Protein AF-A0A520ZU63-F1 (afdb_monomer)

Solvent-accessible surface area (backbone atoms only — not comparable to full-atom values): 11117 Å² total; per-residue (Å²): 53,43,66,70,73,51,29,58,51,40,40,76,72,71,49,87,64,52,72,70,61,77,90,48,47,53,62,32,43,69,68,62,77,38,97,54,72,70,90,74,53,42,49,64,40,52,86,59,46,51,55,82,68,40,59,68,46,73,35,78,60,80,83,59,88,70,88,82,87,84,86,86,74,60,66,68,67,54,68,68,45,55,70,70,56,49,51,51,52,55,50,53,51,53,52,48,52,54,48,50,53,53,53,48,58,61,43,27,64,60,30,45,56,58,42,61,77,63,26,47,78,43,73,67,51,70,66,59,54,51,51,53,51,51,51,47,48,55,52,50,51,60,46,31,76,74,31,68,69,55,28,56,52,50,54,55,50,51,53,51,50,60,65,44,45,58,56,55,55,73,54,59,44,72,77,45,78,55,70,67,47,32,76,71,67,44,43,59,134

Foldseek 3Di:
DDDDPVCVLVVVVVDDDDDDDPLCVQVCLQVVVDVDDDDDALLVVQVVPVLVRDAEDEDDPPVDPDDDDDDDDDVVVLVPDDPVVNVVVVVCRVVCRVVVVVVSVVSRVVRVVVSVVRHDYHYDDPVRVVVSVVSVVVSLVVVVVVDVVSVVVVVVVVVVCVVCVVVVVVCAQPDDDDPCCVVVPRRHD

Secondary structure (DSSP, 8-state):
---THHHHHHHHTT-------GGGHHHHHHTTS-S----S-HHHHGGGTHHHH-SEEEES-TT-SS--PPP---HHHHHHS-HHHHHHHHHHHHHHHHHHHHHHHHHHHHHHHHHHHHSEEEEPPHHHHHHHHHHHHHHHHHHHHH-HHHHHHHHHHHHHHHHHHHHHHHTTTS--SSHHHHHTT----

Sequence (189 aa):
RTPGWYMDIMNNLGASVSPLPGGEVYLALERGVIDAAEFSSPAINYPMGFDEITKYVIQPGVHQPGIQCGLFFNMEAWNSLPEDLQWIVKIAAAETQAWAYNWVNSLNAEAINKFTESVEIVMMDKETLIEFRKMAKTYLDSVKEKYPDVKKVLDSQEALIEEYAVWRRARSGATPWPYETYISGQTTE

Nearest PDB structures (foldseek):
  4yzz-assembly1_A  TM=8.824E-01  e=4.082E-06  Bordetella bronchiseptica RB50
  7ug8-assembly1_A  TM=9.066E-01  e=3.700E-05  Synechococcus sp. CC9311
  2hzl-assembly1_A  TM=8.689E-01  e=6.038E-05  Cereibacter sphaeroides 2.4.1
  4xf5-assembly1_A  TM=7.829E-01  e=2.054E-04  Chromohalobacter israelensis DSM 3043
  6wgm-assembly1_A  TM=7.240E-01  e=6.899E-02  uncultured bacterium

pLDDT: mean 93.26, std 6.59, range [56.84, 98.69]

Mean predicted aligned error: 4.41 Å

Radius of gyration: 20.0 Å; Cα contacts (8 Å, |Δi|>4): 131; chains: 1; bounding box: 56×40×47 Å

Structure (mmCIF, N/CA/C/O backbone):
data_AF-A0A520ZU63-F1
#
_entry.id   AF-A0A520ZU63-F1
#
loop_
_atom_site.group_PDB
_atom_site.id
_atom_site.type_symbol
_atom_site.label_atom_id
_atom_site.label_alt_id
_atom_site.label_comp_id
_atom_site.label_asym_id
_atom_site.label_entity_id
_atom_site.label_seq_id
_atom_site.pdbx_PDB_ins_code
_atom_site.Cartn_x
_atom_site.Cartn_y
_atom_site.Cartn_z
_atom_site.occupancy
_atom_site.B_iso_or_equiv
_atom_site.auth_seq_id
_atom_site.auth_comp_id
_atom_site.auth_asym_id
_atom_site.auth_atom_id
_atom_site.pdbx_PDB_model_num
ATOM 1 N N . ARG A 1 1 ? -4.208 9.064 -11.746 1.00 94.19 1 ARG A N 1
ATOM 2 C CA . ARG A 1 1 ? -5.237 8.663 -10.759 1.00 94.19 1 ARG A CA 1
ATOM 3 C C . ARG A 1 1 ? -4.568 8.110 -9.515 1.00 94.19 1 ARG A C 1
ATOM 5 O O . ARG A 1 1 ? -3.770 7.195 -9.645 1.00 94.19 1 ARG A O 1
ATOM 12 N N . THR A 1 2 ? -4.918 8.647 -8.345 1.00 94.06 2 THR A N 1
ATOM 13 C CA . THR A 1 2 ? -4.619 8.052 -7.032 1.00 94.06 2 THR A CA 1
ATOM 14 C C . THR A 1 2 ? -5.682 8.464 -6.008 1.00 94.06 2 THR A C 1
ATOM 16 O O . THR A 1 2 ? -6.207 9.573 -6.131 1.00 94.06 2 THR A O 1
ATOM 19 N N . PRO A 1 3 ? -6.028 7.621 -5.018 1.00 91.88 3 PRO A N 1
ATOM 20 C CA . PRO A 1 3 ? -6.859 8.003 -3.886 1.00 91.88 3 PRO A CA 1
ATOM 21 C C . PRO A 1 3 ? -6.016 8.479 -2.689 1.00 91.88 3 PRO A C 1
ATOM 23 O O . PRO A 1 3 ? -4.785 8.403 -2.685 1.00 91.88 3 PRO A O 1
ATOM 26 N N . GLY A 1 4 ? -6.712 8.928 -1.640 1.00 91.81 4 GLY A N 1
ATOM 27 C CA . GLY A 1 4 ? -6.133 9.203 -0.325 1.00 91.81 4 GLY A CA 1
ATOM 28 C C . GLY A 1 4 ? -5.163 10.384 -0.299 1.00 91.81 4 GLY A C 1
ATOM 29 O O . GLY A 1 4 ? -5.157 11.230 -1.186 1.00 91.81 4 GLY A O 1
ATOM 30 N N . TRP A 1 5 ? -4.320 10.433 0.732 1.00 93.19 5 TRP A N 1
ATOM 31 C CA . TRP A 1 5 ? -3.349 11.517 0.940 1.00 93.19 5 TRP A CA 1
ATOM 32 C C . TRP A 1 5 ? -2.322 11.655 -0.185 1.00 93.19 5 TRP A C 1
ATOM 34 O O . TRP A 1 5 ? -1.779 12.739 -0.393 1.00 93.19 5 TRP A O 1
ATOM 44 N N . TYR A 1 6 ? -2.078 10.585 -0.946 1.00 93.25 6 TYR A N 1
ATOM 45 C CA . TYR A 1 6 ? -1.177 10.653 -2.090 1.00 93.25 6 TYR A CA 1
ATOM 46 C C . TYR A 1 6 ? -1.712 11.570 -3.200 1.00 93.25 6 TYR A C 1
ATOM 48 O O . TYR A 1 6 ? -0.919 12.158 -3.925 1.00 93.25 6 TYR A O 1
ATOM 56 N N . MET A 1 7 ? -3.032 11.777 -3.285 1.00 94.44 7 MET A N 1
ATOM 57 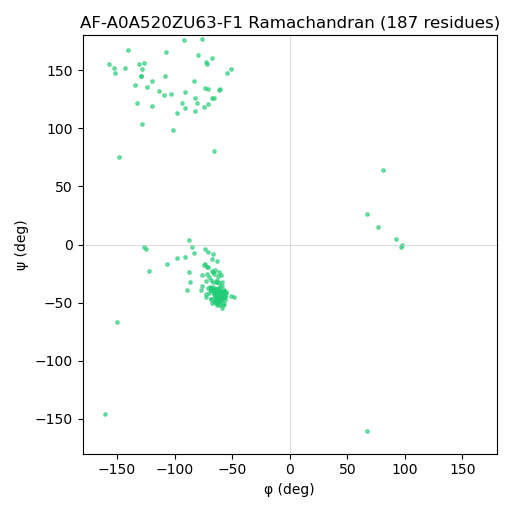C CA . MET A 1 7 ? -3.632 12.767 -4.184 1.00 94.44 7 MET A CA 1
ATOM 58 C C . MET A 1 7 ? -3.095 14.174 -3.914 1.00 94.44 7 MET A C 1
ATOM 60 O O . MET A 1 7 ? -2.604 14.829 -4.830 1.00 94.44 7 MET A O 1
ATOM 64 N N . ASP A 1 8 ? -3.134 14.618 -2.659 1.00 93.56 8 ASP A N 1
ATOM 65 C CA . ASP A 1 8 ? -2.679 15.958 -2.281 1.00 93.56 8 ASP A CA 1
ATOM 66 C C . ASP A 1 8 ? -1.160 16.098 -2.429 1.00 93.56 8 ASP A C 1
ATOM 68 O O . ASP A 1 8 ? -0.671 17.118 -2.913 1.00 93.56 8 ASP A O 1
ATOM 72 N N . ILE A 1 9 ? -0.409 15.052 -2.069 1.00 94.25 9 ILE A N 1
ATOM 73 C CA . ILE A 1 9 ? 1.048 15.008 -2.247 1.00 94.25 9 ILE A CA 1
ATOM 74 C C . ILE A 1 9 ? 1.412 15.157 -3.730 1.00 94.25 9 ILE A C 1
ATOM 76 O O . ILE A 1 9 ? 2.272 15.966 -4.069 1.00 94.25 9 ILE A O 1
ATOM 80 N N . MET A 1 10 ? 0.741 14.426 -4.621 1.00 94.69 10 MET A N 1
ATOM 81 C CA . MET A 1 10 ? 0.990 14.499 -6.061 1.00 94.69 10 MET A CA 1
ATOM 82 C C . MET A 1 10 ? 0.542 15.832 -6.670 1.00 94.69 10 MET A C 1
ATOM 84 O O . MET A 1 10 ? 1.244 16.365 -7.527 1.00 94.69 10 MET A O 1
ATOM 88 N N . ASN A 1 11 ? -0.568 16.411 -6.200 1.00 94.25 11 ASN A N 1
ATOM 89 C CA . ASN A 1 11 ? -0.987 17.757 -6.602 1.00 94.25 11 ASN A CA 1
ATOM 90 C C . ASN A 1 11 ? 0.064 18.813 -6.209 1.00 94.25 11 ASN A C 1
ATOM 92 O O . ASN A 1 11 ? 0.391 19.685 -7.012 1.00 94.25 11 ASN A O 1
ATOM 96 N N . ASN A 1 12 ? 0.669 18.698 -5.019 1.00 91.94 12 ASN A N 1
ATOM 97 C CA . ASN A 1 12 ? 1.764 19.578 -4.585 1.00 91.94 12 ASN A CA 1
ATOM 98 C C . ASN A 1 12 ? 3.052 19.393 -5.403 1.00 91.94 12 ASN A C 1
ATOM 100 O O . ASN A 1 12 ? 3.869 20.309 -5.476 1.00 91.94 12 ASN A O 1
ATOM 104 N N . LEU A 1 13 ? 3.227 18.227 -6.028 1.00 92.19 13 LEU A N 1
ATOM 105 C CA . LEU A 1 13 ? 4.318 17.936 -6.962 1.00 92.19 13 LEU A CA 1
ATOM 106 C C . LEU A 1 13 ? 3.986 18.336 -8.412 1.00 92.19 13 LEU A C 1
ATOM 108 O O . LEU A 1 13 ? 4.797 18.113 -9.308 1.00 92.19 13 LEU A O 1
ATOM 112 N N . GLY A 1 14 ? 2.821 18.949 -8.651 1.00 93.56 14 GLY A N 1
ATOM 113 C CA . GLY A 1 14 ? 2.425 19.498 -9.949 1.00 93.56 14 GLY A CA 1
ATOM 114 C C . GLY A 1 14 ? 1.627 18.549 -10.844 1.00 93.56 14 GLY A C 1
ATOM 115 O O . GLY A 1 14 ? 1.313 18.916 -11.975 1.00 93.56 14 GLY A O 1
ATOM 116 N N . ALA A 1 15 ? 1.268 17.354 -10.368 1.00 95.19 15 ALA A N 1
ATOM 117 C CA . ALA A 1 15 ? 0.330 16.497 -11.086 1.00 95.19 15 ALA A CA 1
ATOM 118 C C . ALA A 1 15 ? -1.101 17.057 -11.005 1.00 95.19 15 ALA A C 1
ATOM 120 O O . ALA A 1 15 ? -1.458 17.751 -10.056 1.00 95.19 15 ALA A O 1
ATOM 121 N N . SER A 1 16 ? -1.948 16.706 -11.975 1.00 95.88 16 SER A N 1
ATOM 122 C CA . SER A 1 16 ? -3.395 16.926 -11.887 1.00 95.88 16 SER A CA 1
ATOM 123 C C . SER A 1 16 ? -4.076 15.610 -11.527 1.00 95.88 16 SER A C 1
ATOM 125 O O . SER A 1 16 ? -4.267 14.734 -12.373 1.00 95.88 16 SER A O 1
ATOM 127 N N . VAL A 1 17 ? -4.389 15.419 -10.245 1.00 95.81 17 VAL A N 1
ATOM 128 C CA . VAL A 1 17 ? -4.956 14.152 -9.780 1.00 95.81 17 VAL A CA 1
ATOM 129 C C . VAL A 1 17 ? -6.479 14.203 -9.760 1.00 95.81 17 VAL A C 1
ATOM 131 O O . VAL A 1 17 ? -7.079 14.989 -9.034 1.00 95.81 17 VAL A O 1
ATOM 134 N N . SER A 1 18 ? -7.099 13.279 -10.495 1.00 90.44 18 SER A N 1
ATOM 135 C CA . SER A 1 18 ? -8.524 12.958 -10.369 1.00 90.44 18 SER A CA 1
ATOM 136 C C . SER A 1 18 ? -8.710 11.571 -9.735 1.00 90.44 18 SER A C 1
ATOM 138 O O . SER A 1 18 ? -8.092 10.602 -10.209 1.00 90.44 18 SER A O 1
ATOM 140 N N . PRO A 1 19 ? -9.524 11.438 -8.671 1.00 88.44 19 PRO A N 1
ATOM 141 C CA . PRO A 1 19 ? -9.887 10.135 -8.134 1.00 88.44 19 PRO A CA 1
ATOM 142 C C . PRO A 1 19 ? -10.893 9.457 -9.071 1.00 88.44 19 PRO A C 1
ATOM 144 O O . PRO A 1 19 ? -11.856 10.078 -9.507 1.00 88.44 19 PRO A O 1
ATOM 147 N N . LEU A 1 20 ? -10.681 8.170 -9.353 1.00 93.25 20 LEU A N 1
ATOM 148 C CA . LEU A 1 20 ? -11.627 7.332 -10.099 1.00 93.25 20 LEU A CA 1
ATOM 149 C C . LEU A 1 20 ? -11.885 6.028 -9.334 1.00 93.25 20 LEU A C 1
ATOM 151 O O . LEU A 1 20 ? -10.941 5.497 -8.723 1.00 93.25 20 LEU A O 1
ATOM 155 N N . PRO A 1 21 ? -13.111 5.479 -9.383 1.00 93.50 21 PRO A N 1
ATOM 156 C CA . PRO A 1 21 ? -13.390 4.117 -8.942 1.00 93.50 21 PRO A CA 1
ATOM 157 C C . PRO A 1 21 ? -12.479 3.103 -9.639 1.00 93.50 21 PRO A C 1
ATOM 159 O O . PRO A 1 21 ? -12.112 3.276 -10.798 1.00 93.50 21 PRO A O 1
ATOM 162 N N . GLY A 1 22 ? -12.122 2.020 -8.943 1.00 92.19 22 GLY A N 1
ATOM 163 C CA . GLY A 1 22 ? -11.181 1.019 -9.463 1.00 92.19 22 GLY A CA 1
ATOM 164 C C . GLY A 1 22 ? -11.583 0.430 -10.818 1.00 92.19 22 GLY A C 1
ATOM 165 O O . GLY A 1 22 ? -10.748 0.322 -11.709 1.00 92.19 22 GLY A O 1
ATOM 166 N N . GLY A 1 23 ? -12.873 0.131 -10.995 1.00 94.44 23 GLY A N 1
ATOM 167 C CA . GLY A 1 23 ? -13.406 -0.426 -12.243 1.00 94.44 23 GLY A CA 1
ATOM 168 C C . GLY A 1 23 ? -13.378 0.529 -13.441 1.00 94.44 23 GLY A C 1
ATOM 169 O O . GLY A 1 23 ? -13.569 0.088 -14.567 1.00 94.44 23 GLY A O 1
ATOM 170 N N . GLU A 1 24 ? -13.123 1.821 -13.226 1.00 95.75 24 GLU A N 1
ATOM 171 C CA . GLU A 1 24 ? -13.062 2.826 -14.295 1.00 95.75 24 GLU A CA 1
ATOM 172 C C . GLU A 1 24 ? -11.625 3.122 -14.748 1.00 95.75 24 GLU A C 1
ATOM 174 O O . GLU A 1 24 ? -11.426 3.755 -15.783 1.00 95.75 24 GLU A O 1
ATOM 179 N N . VAL A 1 25 ? -10.612 2.658 -14.001 1.00 96.44 25 VAL A N 1
ATOM 180 C CA . VAL A 1 25 ? -9.205 3.021 -14.238 1.00 96.44 25 VAL A CA 1
ATOM 181 C C . VAL A 1 25 ? -8.706 2.525 -15.596 1.00 96.44 25 VAL A C 1
ATOM 183 O O . VAL A 1 25 ? -8.080 3.303 -16.310 1.00 96.44 25 VAL A O 1
ATOM 186 N N . TYR A 1 26 ? -9.009 1.277 -15.976 1.00 96.88 26 TYR A N 1
ATOM 187 C CA . TYR A 1 26 ? -8.561 0.711 -17.257 1.00 96.88 26 TYR A CA 1
ATOM 188 C C . TYR A 1 26 ? -9.074 1.540 -18.434 1.00 96.88 26 TYR A C 1
ATOM 190 O O . TYR A 1 26 ? -8.288 2.050 -19.223 1.00 96.88 26 TYR A O 1
ATOM 198 N N . LEU A 1 27 ? -10.392 1.752 -18.509 1.00 96.81 27 LEU A N 1
ATOM 199 C CA . LEU A 1 27 ? -11.002 2.506 -19.606 1.00 96.81 27 LEU A CA 1
ATOM 200 C C . LEU A 1 27 ? -10.543 3.969 -19.623 1.00 96.81 27 LEU A C 1
ATOM 202 O O . LEU A 1 27 ? -10.449 4.569 -20.691 1.00 96.81 27 LEU A O 1
ATOM 206 N N . ALA A 1 28 ? -10.264 4.560 -18.458 1.00 97.00 28 ALA A N 1
ATOM 207 C CA . ALA A 1 28 ? -9.737 5.917 -18.382 1.00 97.00 28 ALA A CA 1
ATOM 208 C C . ALA A 1 28 ? -8.300 6.016 -18.926 1.00 97.00 28 ALA A C 1
ATOM 210 O O . ALA A 1 28 ? -7.993 6.991 -19.610 1.00 97.00 28 ALA A O 1
ATOM 211 N N . LEU A 1 29 ? -7.447 5.019 -18.661 1.00 96.94 29 LEU A N 1
ATOM 212 C CA . LEU A 1 29 ? -6.107 4.917 -19.252 1.00 96.94 29 LEU A CA 1
ATOM 213 C C . LEU A 1 29 ? -6.186 4.648 -20.761 1.00 96.94 29 LEU A C 1
ATOM 215 O O . LEU A 1 29 ? -5.600 5.386 -21.544 1.00 96.94 29 LEU A O 1
ATOM 219 N N . GLU A 1 30 ? -6.965 3.644 -21.174 1.00 97.38 30 GLU A N 1
ATOM 220 C CA . GLU A 1 30 ? -7.127 3.237 -22.578 1.00 97.38 30 GLU A CA 1
ATOM 221 C C . GLU A 1 30 ? -7.583 4.410 -23.462 1.00 97.38 30 GLU A C 1
ATOM 223 O O . GLU A 1 30 ? -7.091 4.605 -24.573 1.00 97.38 30 GLU A O 1
ATOM 228 N N . ARG A 1 31 ? -8.510 5.230 -22.955 1.00 96.94 31 ARG A N 1
ATOM 229 C CA . ARG A 1 31 ? -9.060 6.391 -23.673 1.00 96.94 31 ARG A CA 1
ATOM 230 C C . ARG A 1 31 ? -8.214 7.658 -23.538 1.00 96.94 31 ARG A C 1
ATOM 232 O O . ARG A 1 31 ? -8.600 8.684 -24.095 1.00 96.94 31 ARG A O 1
ATOM 239 N N . GLY A 1 32 ? -7.117 7.620 -22.782 1.00 95.56 32 GLY A N 1
ATOM 240 C CA . GLY A 1 32 ? -6.263 8.783 -22.529 1.00 95.56 32 GLY A CA 1
ATOM 241 C C . GLY A 1 32 ? -6.930 9.884 -21.698 1.00 95.56 32 GLY A C 1
ATOM 242 O O . GLY A 1 32 ? -6.584 11.052 -21.833 1.00 95.56 32 GLY A O 1
ATOM 243 N N . VAL A 1 33 ? -7.912 9.540 -20.856 1.00 96.69 33 VAL A N 1
ATOM 244 C CA . VAL A 1 33 ? -8.514 10.479 -19.888 1.00 96.69 33 VAL A CA 1
ATOM 245 C C . VAL A 1 33 ? -7.547 10.760 -18.735 1.00 96.69 33 VAL A C 1
ATOM 247 O O . VAL A 1 33 ? -7.556 11.850 -18.167 1.00 96.69 33 VAL A O 1
ATOM 250 N N . ILE A 1 34 ? -6.721 9.774 -18.379 1.00 97.12 34 ILE A N 1
ATOM 251 C CA . ILE A 1 34 ? -5.625 9.905 -17.418 1.00 97.12 34 ILE A CA 1
ATOM 252 C C . ILE A 1 34 ? -4.337 9.352 -18.029 1.00 97.12 34 ILE A C 1
ATOM 254 O O . ILE A 1 34 ? -4.371 8.347 -18.732 1.00 97.12 34 ILE A O 1
ATOM 258 N N . ASP A 1 35 ? -3.203 9.970 -17.699 1.00 96.75 35 ASP A N 1
ATOM 259 C CA . ASP A 1 35 ? -1.892 9.561 -18.234 1.00 96.75 35 ASP A CA 1
ATOM 260 C C . ASP A 1 35 ? -1.215 8.462 -17.403 1.00 96.75 35 ASP A C 1
ATOM 262 O O . ASP A 1 35 ? -0.341 7.743 -17.880 1.00 96.75 35 ASP A O 1
ATOM 266 N N . ALA A 1 36 ? -1.589 8.351 -16.127 1.00 96.00 36 ALA A N 1
ATOM 267 C CA . ALA A 1 36 ? -1.004 7.406 -15.184 1.00 96.00 36 ALA A CA 1
ATOM 268 C C . ALA A 1 36 ? -2.007 7.025 -14.094 1.00 96.00 36 ALA A C 1
ATOM 270 O O . ALA A 1 36 ? -2.861 7.828 -13.694 1.00 96.00 36 ALA A O 1
ATOM 271 N N . ALA A 1 37 ? -1.868 5.819 -13.551 1.00 95.88 37 ALA A N 1
ATOM 272 C CA . ALA A 1 37 ? -2.641 5.353 -12.411 1.00 95.88 37 ALA A CA 1
ATOM 273 C C . ALA A 1 37 ? -1.791 4.491 -11.480 1.00 95.88 37 ALA A C 1
ATOM 275 O O . ALA A 1 37 ? -0.868 3.808 -11.912 1.00 95.88 37 ALA A O 1
ATOM 276 N N . GLU A 1 38 ? -2.154 4.505 -10.204 1.00 93.75 38 GLU A N 1
ATOM 277 C CA . GLU A 1 38 ? -1.832 3.430 -9.275 1.00 93.75 38 GLU A CA 1
ATOM 278 C C . GLU A 1 38 ? -3.103 2.633 -8.950 1.00 93.75 38 GLU A C 1
ATOM 280 O O . GLU A 1 38 ? -4.225 3.060 -9.259 1.00 93.75 38 GLU A O 1
ATOM 285 N N . PHE A 1 39 ? -2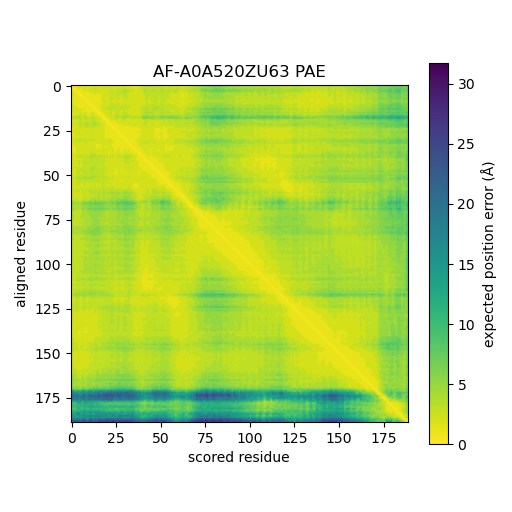.924 1.454 -8.353 1.00 93.31 39 PHE A N 1
ATOM 286 C CA . PHE A 1 39 ? -4.047 0.698 -7.813 1.00 93.31 39 PHE A CA 1
ATOM 287 C C . PHE A 1 39 ? -3.652 -0.154 -6.605 1.00 93.31 39 PHE A C 1
ATOM 289 O O . PHE A 1 39 ? -4.132 0.085 -5.501 1.00 93.31 39 PHE A O 1
ATOM 296 N N . SER A 1 40 ? -2.811 -1.173 -6.801 1.00 92.75 40 SER A N 1
ATOM 297 C CA . SER A 1 40 ? -2.385 -2.072 -5.726 1.00 92.75 40 SER A CA 1
ATOM 298 C C . SER A 1 40 ? -1.091 -2.821 -6.095 1.00 92.75 40 SER A C 1
ATOM 300 O O . SER A 1 40 ? -0.214 -2.278 -6.766 1.00 92.75 40 SER A O 1
ATOM 302 N N . SER A 1 41 ? -0.956 -4.066 -5.635 1.00 92.81 41 SER A N 1
ATOM 303 C CA . SER A 1 41 ? 0.163 -4.977 -5.902 1.00 92.81 41 SER A CA 1
ATOM 304 C C . SER A 1 41 ? 0.081 -5.667 -7.278 1.00 92.81 41 SER A C 1
ATOM 306 O O . SER A 1 41 ? -1.004 -5.713 -7.863 1.00 92.81 41 SER A O 1
ATOM 308 N N . PRO A 1 42 ? 1.183 -6.252 -7.793 1.00 94.94 42 PRO A N 1
ATOM 309 C CA . PRO A 1 42 ? 1.188 -6.957 -9.078 1.00 94.94 42 PRO A CA 1
ATOM 310 C C . PRO A 1 42 ? 0.075 -8.002 -9.232 1.00 94.94 42 PRO A C 1
ATOM 312 O O . PRO A 1 42 ? -0.606 -8.013 -10.252 1.00 94.94 42 PRO A O 1
ATOM 315 N N . ALA A 1 43 ? -0.176 -8.825 -8.210 1.00 95.50 43 ALA A N 1
ATOM 316 C CA . ALA A 1 43 ? -1.208 -9.865 -8.245 1.00 95.50 43 ALA A CA 1
ATOM 317 C C . ALA A 1 43 ? -2.628 -9.316 -8.424 1.00 95.50 43 ALA A C 1
ATOM 319 O O . ALA A 1 43 ? -3.497 -10.007 -8.947 1.00 95.50 43 ALA A O 1
ATOM 320 N N . ILE A 1 44 ? -2.861 -8.079 -7.988 1.00 94.19 44 ILE A N 1
ATOM 321 C CA . ILE A 1 44 ? -4.146 -7.399 -8.145 1.00 94.19 44 ILE A CA 1
ATOM 322 C C . ILE A 1 44 ? -4.197 -6.641 -9.472 1.00 94.19 44 ILE A C 1
ATOM 324 O O . ILE A 1 44 ? -5.228 -6.652 -10.133 1.00 94.19 44 ILE A O 1
ATOM 328 N N . ASN A 1 45 ? -3.097 -6.007 -9.880 1.00 94.94 45 ASN A N 1
ATOM 329 C CA . ASN A 1 45 ? -3.063 -5.157 -11.068 1.00 94.94 45 ASN A CA 1
ATOM 330 C C . ASN A 1 45 ? -3.025 -5.961 -12.376 1.00 94.94 45 ASN A C 1
ATOM 332 O O . ASN A 1 45 ? -3.624 -5.532 -13.355 1.00 94.94 45 ASN A O 1
ATOM 336 N N . TYR A 1 46 ? -2.334 -7.106 -12.412 1.00 94.88 46 TYR A N 1
ATOM 337 C CA . TYR A 1 46 ? -2.204 -7.923 -13.626 1.00 94.88 46 TYR A CA 1
ATOM 338 C C . TYR A 1 46 ? -3.562 -8.357 -14.207 1.00 94.88 46 TYR A C 1
ATOM 340 O O . TYR A 1 46 ? -3.828 -8.067 -15.368 1.00 94.88 46 TYR A O 1
ATOM 348 N N . PRO A 1 47 ? -4.493 -8.951 -13.428 1.00 94.94 47 PRO A N 1
ATOM 349 C CA . PRO A 1 47 ? -5.809 -9.316 -13.958 1.00 94.94 47 PRO A CA 1
ATOM 350 C C . PRO A 1 47 ? -6.686 -8.112 -14.340 1.00 94.94 47 PRO A C 1
ATOM 352 O O . PRO A 1 47 ? -7.754 -8.310 -14.913 1.00 94.94 47 PRO A O 1
ATOM 355 N N . MET A 1 48 ? -6.276 -6.879 -14.021 1.00 95.44 48 MET A N 1
ATOM 356 C CA . MET A 1 48 ? -6.960 -5.672 -14.492 1.00 95.44 48 MET A CA 1
ATOM 357 C C . MET A 1 48 ? -6.529 -5.258 -15.903 1.00 95.44 48 MET A C 1
ATOM 359 O O . MET A 1 48 ? -7.131 -4.333 -16.436 1.00 95.44 48 MET A O 1
ATOM 363 N N . GLY A 1 49 ? -5.515 -5.904 -16.493 1.00 95.44 49 GLY A N 1
ATOM 364 C CA . GLY A 1 49 ? -5.079 -5.687 -17.876 1.00 95.44 49 GLY A CA 1
ATOM 365 C C . GLY A 1 49 ? -4.262 -4.413 -18.098 1.00 95.44 49 GLY A C 1
ATOM 366 O O . GLY A 1 49 ? -4.107 -3.968 -19.230 1.00 95.44 49 GLY A O 1
ATOM 367 N N . PHE A 1 50 ? -3.746 -3.766 -17.047 1.00 95.31 50 PHE A N 1
ATOM 368 C CA . PHE A 1 50 ? -3.005 -2.507 -17.221 1.00 95.31 50 PHE A CA 1
ATOM 369 C C . PHE A 1 50 ? -1.764 -2.647 -18.108 1.00 95.31 50 PHE A C 1
ATOM 371 O O . PHE A 1 50 ? -1.356 -1.670 -18.733 1.00 95.31 50 PHE A O 1
ATOM 378 N N . ASP A 1 51 ? -1.176 -3.834 -18.192 1.00 95.25 51 ASP A N 1
ATOM 379 C CA . ASP A 1 51 ? -0.068 -4.136 -19.093 1.00 95.25 51 ASP A CA 1
ATOM 380 C C . ASP A 1 51 ? -0.442 -4.118 -20.580 1.00 95.25 51 ASP A C 1
ATOM 382 O O . ASP A 1 51 ? 0.415 -3.877 -21.423 1.00 95.25 51 ASP A O 1
ATOM 386 N N . GLU A 1 52 ? -1.718 -4.298 -20.918 1.00 95.50 52 GLU A N 1
ATOM 387 C CA . GLU A 1 52 ? -2.196 -4.236 -22.304 1.00 95.50 52 GLU A CA 1
ATOM 388 C C . GLU A 1 52 ? -2.192 -2.802 -22.856 1.00 95.50 52 GLU A C 1
ATOM 390 O O . GLU A 1 52 ? -2.117 -2.587 -24.067 1.00 95.50 52 GLU A O 1
ATOM 395 N N . ILE A 1 53 ? -2.291 -1.812 -21.964 1.00 95.75 53 ILE A N 1
ATOM 396 C CA . ILE A 1 53 ? -2.542 -0.403 -22.303 1.00 95.75 53 ILE A CA 1
ATOM 397 C C . ILE A 1 53 ? -1.483 0.560 -21.751 1.00 95.75 53 ILE A C 1
ATOM 399 O O . ILE A 1 53 ? -1.528 1.757 -22.035 1.00 95.75 53 ILE A O 1
ATOM 403 N N . THR A 1 54 ? -0.512 0.067 -20.981 1.00 96.12 54 THR A N 1
ATOM 404 C CA . THR A 1 54 ? 0.610 0.860 -20.457 1.00 96.12 54 THR A CA 1
ATOM 405 C C . THR A 1 54 ? 1.945 0.221 -20.813 1.00 96.12 54 THR A C 1
ATOM 407 O O . THR A 1 54 ? 2.030 -0.968 -21.084 1.00 96.12 54 THR A O 1
ATOM 410 N N . LYS A 1 55 ? 3.007 1.031 -20.840 1.00 96.38 55 LYS A N 1
ATOM 411 C CA . LYS A 1 55 ? 4.364 0.573 -21.192 1.00 96.38 55 LYS A CA 1
ATOM 412 C C . LYS A 1 55 ? 5.304 0.482 -19.998 1.00 96.38 55 LYS A C 1
ATOM 414 O O . LYS A 1 55 ? 6.361 -0.128 -20.109 1.00 96.38 55 LYS A O 1
ATOM 419 N N . TYR A 1 56 ? 4.944 1.128 -18.893 1.00 96.94 56 TYR A N 1
ATOM 420 C CA . TYR A 1 56 ? 5.835 1.355 -17.766 1.00 96.94 56 TYR A CA 1
ATOM 421 C C . TYR A 1 56 ? 5.127 1.048 -16.456 1.00 96.94 56 TYR A C 1
ATOM 423 O O . TYR A 1 56 ? 3.999 1.491 -16.235 1.00 96.94 56 TYR A O 1
ATOM 431 N N . VAL A 1 57 ? 5.834 0.372 -15.556 1.00 95.69 57 VAL A N 1
ATOM 432 C CA . VAL A 1 57 ? 5.449 0.225 -14.151 1.00 95.69 57 VAL A CA 1
ATOM 433 C C . VAL A 1 57 ? 6.545 0.835 -13.291 1.00 95.69 57 VAL A C 1
ATOM 435 O O . VAL A 1 57 ? 7.690 0.396 -13.328 1.00 95.69 57 VAL A O 1
ATOM 438 N N . ILE A 1 58 ? 6.195 1.852 -12.505 1.00 94.88 58 ILE A N 1
ATOM 439 C CA . ILE A 1 58 ? 7.146 2.568 -11.647 1.00 94.88 58 ILE A CA 1
ATOM 440 C C . ILE A 1 58 ? 7.195 1.910 -10.262 1.00 94.88 58 ILE A C 1
ATOM 442 O O . ILE A 1 58 ? 6.154 1.675 -9.647 1.00 94.88 58 ILE A O 1
ATOM 446 N N . GLN A 1 59 ? 8.400 1.640 -9.757 1.00 93.81 59 GLN A N 1
ATOM 447 C CA . GLN A 1 59 ? 8.647 1.026 -8.447 1.00 93.81 59 GLN A CA 1
ATOM 448 C C . GLN A 1 59 ? 9.690 1.811 -7.628 1.00 93.81 59 GLN A C 1
ATOM 450 O O . GLN A 1 59 ? 10.546 2.471 -8.212 1.00 93.81 59 GLN A O 1
ATOM 455 N N . PRO A 1 60 ? 9.679 1.725 -6.283 1.00 92.81 60 PRO A N 1
ATOM 456 C CA . PRO A 1 60 ? 8.651 1.096 -5.452 1.00 92.81 60 PRO A CA 1
ATOM 457 C C . PRO A 1 60 ? 7.354 1.920 -5.399 1.00 92.81 60 PRO A C 1
ATOM 459 O O . PRO A 1 60 ? 7.368 3.138 -5.550 1.00 92.81 60 PRO A O 1
ATOM 462 N N . GLY A 1 61 ? 6.223 1.280 -5.100 1.00 91.06 61 GLY A N 1
ATOM 463 C CA . GLY A 1 61 ? 4.959 1.969 -4.811 1.00 91.06 61 GLY A CA 1
ATOM 464 C C . GLY A 1 61 ? 5.001 2.801 -3.517 1.00 91.06 61 GLY A C 1
ATOM 465 O O . GLY A 1 61 ? 4.513 2.366 -2.478 1.00 91.06 61 GLY A O 1
ATOM 466 N N . VAL A 1 62 ? 5.564 4.016 -3.568 1.00 91.88 62 VAL A N 1
ATOM 467 C CA . VAL A 1 62 ? 5.764 4.894 -2.389 1.00 91.88 62 VAL A CA 1
ATOM 468 C C . VAL A 1 62 ? 4.472 5.379 -1.729 1.00 91.88 62 VAL A C 1
ATOM 470 O O . VAL A 1 62 ? 4.479 5.747 -0.556 1.00 91.88 62 VAL A O 1
ATOM 473 N N . HIS A 1 63 ? 3.367 5.373 -2.474 1.00 90.56 63 HIS A N 1
ATOM 474 C CA . HIS A 1 63 ? 2.050 5.818 -2.022 1.00 90.56 63 HIS A CA 1
ATOM 475 C C . HIS A 1 63 ? 1.448 4.896 -0.956 1.00 90.56 63 HIS A C 1
ATOM 477 O O . HIS A 1 63 ? 0.703 5.360 -0.094 1.00 90.56 63 HIS A O 1
ATOM 483 N N . GLN A 1 64 ? 1.779 3.603 -1.000 1.00 89.88 64 GLN A N 1
ATOM 484 C CA . GLN A 1 64 ? 1.171 2.589 -0.148 1.00 89.88 64 GLN A CA 1
ATOM 485 C C . GLN A 1 64 ? 2.175 1.466 0.177 1.00 89.88 64 GLN A C 1
ATOM 487 O O . GLN A 1 64 ? 2.077 0.358 -0.349 1.00 89.88 64 GLN A O 1
ATOM 492 N N . PRO A 1 65 ? 3.140 1.713 1.085 1.00 85.38 65 PRO A N 1
ATOM 493 C CA . PRO A 1 65 ? 4.161 0.726 1.459 1.00 85.38 65 PRO A CA 1
ATOM 494 C C . PRO A 1 65 ? 3.610 -0.448 2.290 1.00 85.38 65 PRO A C 1
ATOM 496 O O . PRO A 1 65 ? 4.330 -1.397 2.592 1.00 85.38 65 PRO A O 1
ATOM 499 N N . GLY A 1 66 ? 2.340 -0.383 2.690 1.00 84.69 66 GLY A N 1
ATOM 500 C CA . GLY A 1 66 ? 1.625 -1.442 3.384 1.00 84.69 66 GLY A CA 1
ATOM 501 C C . GLY A 1 66 ? 0.122 -1.282 3.189 1.00 84.69 66 GLY A C 1
ATOM 502 O O . GLY A 1 66 ? -0.365 -0.183 2.932 1.00 84.69 66 GLY A O 1
ATOM 503 N N . ILE A 1 67 ? -0.614 -2.385 3.309 1.00 82.81 67 ILE A N 1
ATOM 504 C CA . ILE A 1 67 ? -2.070 -2.409 3.162 1.00 82.81 67 ILE A CA 1
ATOM 505 C C . ILE A 1 67 ? -2.718 -3.000 4.411 1.00 82.81 67 ILE A C 1
ATOM 507 O O . ILE A 1 67 ? -2.263 -4.013 4.943 1.00 82.81 67 ILE A O 1
ATOM 511 N N . GLN A 1 68 ? -3.786 -2.353 4.867 1.00 87.94 68 GLN A N 1
ATOM 512 C CA . GLN A 1 68 ? -4.684 -2.850 5.902 1.00 87.94 68 GLN A CA 1
ATOM 513 C C . GLN A 1 68 ? -6.113 -2.657 5.410 1.00 87.94 68 GLN A C 1
ATOM 515 O O . GLN A 1 68 ? -6.510 -1.533 5.099 1.00 87.94 68 GLN A O 1
ATOM 520 N N . CYS A 1 69 ? -6.872 -3.744 5.317 1.00 88.62 69 CYS A N 1
ATOM 521 C CA . CYS A 1 69 ? -8.275 -3.682 4.939 1.00 88.62 69 CYS A CA 1
ATOM 522 C C . CYS A 1 69 ? -9.118 -3.542 6.209 1.00 88.62 69 CYS A C 1
ATOM 524 O O . CYS A 1 69 ? -9.108 -4.410 7.079 1.00 88.62 69 CYS A O 1
ATOM 526 N N . GLY A 1 70 ? -9.832 -2.423 6.328 1.00 89.19 70 GLY A N 1
ATOM 527 C CA . GLY A 1 70 ? -10.740 -2.182 7.444 1.00 89.19 70 GLY A CA 1
ATOM 528 C C . GLY A 1 70 ? -12.104 -2.830 7.217 1.00 89.19 70 GLY A C 1
ATOM 529 O O . GLY A 1 70 ? -12.644 -2.776 6.112 1.00 89.19 70 GLY A O 1
ATOM 530 N N . LEU A 1 71 ? -12.684 -3.385 8.280 1.00 92.69 71 LEU A N 1
ATOM 531 C CA . LEU A 1 71 ? -14.108 -3.707 8.341 1.00 92.69 71 LEU A CA 1
ATOM 532 C C . LEU A 1 71 ? -14.810 -2.649 9.188 1.00 92.69 71 LEU A C 1
ATOM 534 O O . LEU A 1 71 ? -14.386 -2.354 10.305 1.00 92.69 71 LEU A O 1
ATOM 538 N N . PHE A 1 72 ? -15.888 -2.091 8.649 1.00 94.94 72 PHE A N 1
ATOM 539 C CA . PHE A 1 72 ? -16.685 -1.072 9.316 1.00 94.94 72 PHE A CA 1
ATOM 540 C C . PHE A 1 72 ? -18.061 -1.640 9.629 1.00 94.94 72 PHE A C 1
ATOM 542 O O . PHE A 1 72 ? -18.713 -2.223 8.763 1.00 94.94 72 PHE A O 1
ATOM 549 N N . PHE A 1 73 ? -18.504 -1.447 10.866 1.00 95.94 73 PHE A N 1
ATOM 550 C CA . PHE A 1 73 ? -19.793 -1.925 11.341 1.00 95.94 73 PHE A CA 1
ATOM 551 C C . PHE A 1 73 ? -20.641 -0.742 11.788 1.00 95.94 73 PHE A C 1
ATOM 553 O O . PHE A 1 73 ? -20.147 0.193 12.420 1.00 95.94 73 PHE A O 1
ATOM 560 N N . ASN A 1 74 ? -21.938 -0.796 11.489 1.00 98.00 74 ASN A N 1
ATOM 561 C CA . ASN A 1 74 ? -22.896 0.049 12.183 1.00 98.00 74 ASN A CA 1
ATOM 562 C C . ASN A 1 74 ? -22.871 -0.314 13.681 1.00 98.00 74 ASN A C 1
ATOM 564 O O . ASN A 1 74 ? -22.916 -1.494 14.033 1.00 98.00 74 ASN A O 1
ATOM 568 N N . MET A 1 75 ? -22.800 0.693 14.554 1.00 98.06 75 MET A N 1
ATOM 569 C CA . MET A 1 75 ? -22.632 0.468 15.992 1.00 98.06 75 MET A CA 1
ATOM 570 C C . MET A 1 75 ? -23.841 -0.200 16.651 1.00 98.06 75 MET A C 1
ATOM 572 O O . MET A 1 75 ? -23.658 -0.979 17.579 1.00 98.06 75 MET A O 1
ATOM 576 N N . GLU A 1 76 ? -25.063 0.054 16.182 1.00 98.56 76 GLU A N 1
ATOM 577 C CA . GLU A 1 76 ? -26.262 -0.605 16.715 1.00 98.56 76 GLU A CA 1
ATOM 578 C C . GLU A 1 76 ? -26.263 -2.089 16.349 1.00 98.56 76 GLU A C 1
ATOM 580 O O . GLU A 1 76 ? -26.435 -2.940 17.220 1.00 98.56 76 GLU A O 1
ATOM 585 N N . ALA A 1 77 ? -25.974 -2.407 15.084 1.00 98.19 77 ALA A N 1
ATOM 586 C CA . ALA A 1 77 ? -25.837 -3.786 14.626 1.00 98.19 77 ALA A CA 1
ATOM 587 C C . ALA A 1 77 ? -24.722 -4.517 15.389 1.00 98.19 77 ALA A C 1
ATOM 589 O O . ALA A 1 77 ? -24.937 -5.624 15.878 1.00 98.19 77 ALA A O 1
ATOM 590 N N . TRP A 1 78 ? -23.562 -3.878 15.563 1.00 98.12 78 TRP A N 1
ATOM 591 C CA . TRP A 1 78 ? -22.450 -4.432 16.336 1.00 98.12 78 TRP A CA 1
ATOM 592 C C . TRP A 1 78 ? -22.834 -4.713 17.794 1.00 98.12 78 TRP A C 1
ATOM 594 O O . TRP A 1 78 ? -22.593 -5.805 18.304 1.00 98.12 78 TRP A O 1
ATOM 604 N N . ASN A 1 79 ? -23.475 -3.749 18.456 1.00 98.25 79 ASN A N 1
ATOM 605 C CA . ASN A 1 79 ? -23.882 -3.869 19.856 1.00 98.25 79 ASN A CA 1
ATOM 606 C C . ASN A 1 79 ? -25.046 -4.851 20.062 1.00 98.25 79 ASN A C 1
ATOM 608 O O . ASN A 1 79 ? -25.242 -5.320 21.178 1.00 98.25 79 ASN A O 1
ATOM 612 N N . SER A 1 80 ? -25.809 -5.169 19.009 1.00 98.25 80 SER A N 1
ATOM 613 C CA . SER A 1 80 ? -26.862 -6.191 19.057 1.00 98.25 80 SER A CA 1
ATOM 614 C C . SER A 1 80 ? -26.320 -7.623 19.062 1.00 98.25 80 SER A C 1
ATOM 616 O O . SER A 1 80 ? -27.043 -8.550 19.430 1.00 98.25 80 SER A O 1
ATOM 618 N N . LEU A 1 81 ? -25.057 -7.814 18.663 1.00 98.50 81 LEU A N 1
ATOM 619 C CA . LEU A 1 81 ? -24.413 -9.119 18.708 1.00 98.50 81 LEU A CA 1
ATOM 620 C C . LEU A 1 81 ? -24.133 -9.523 20.164 1.00 98.50 81 LEU A C 1
ATOM 622 O O . LEU A 1 81 ? -23.561 -8.728 20.915 1.00 98.50 81 LEU A O 1
ATOM 626 N N . PRO A 1 82 ? -24.449 -10.771 20.549 1.00 98.69 82 PRO A N 1
ATOM 627 C CA . PRO A 1 82 ? -23.892 -11.397 21.741 1.00 98.69 82 PRO A CA 1
ATOM 628 C C . PRO A 1 82 ? -22.359 -11.301 21.782 1.00 98.69 82 PRO A C 1
ATOM 630 O O . PRO A 1 82 ? -21.695 -11.259 20.741 1.00 98.69 82 PRO A O 1
ATOM 633 N N . GLU A 1 83 ? -21.788 -11.269 22.988 1.00 98.44 83 GLU A N 1
ATOM 634 C CA . GLU A 1 83 ? -20.349 -11.054 23.195 1.00 98.44 83 GLU A CA 1
ATOM 635 C C . GLU A 1 83 ? -19.483 -12.098 22.470 1.00 98.44 83 GLU A C 1
ATOM 637 O O . GLU A 1 83 ? -18.468 -11.758 21.861 1.00 98.44 83 GLU A O 1
ATOM 642 N N . ASP A 1 84 ? -19.899 -13.363 22.472 1.00 98.69 84 ASP A N 1
ATOM 643 C CA . ASP A 1 84 ? -19.225 -14.452 21.764 1.00 98.69 84 ASP A CA 1
ATOM 644 C C . ASP A 1 84 ? -19.190 -14.216 20.247 1.00 98.69 84 ASP A C 1
ATOM 646 O O . ASP A 1 84 ? -18.153 -14.424 19.613 1.00 98.69 84 ASP A O 1
ATOM 650 N N . LEU A 1 85 ? -20.270 -13.691 19.662 1.00 98.56 85 LEU A N 1
ATOM 651 C CA . LEU A 1 85 ? -20.298 -13.346 18.241 1.00 98.56 85 LEU A CA 1
ATOM 652 C C . LEU A 1 85 ? -19.425 -12.126 17.928 1.00 98.56 85 LEU A C 1
ATOM 654 O O . LEU A 1 85 ? -18.741 -12.117 16.904 1.00 98.56 85 LEU A O 1
ATOM 658 N N . GLN A 1 86 ? -19.376 -11.124 18.810 1.00 98.50 86 GLN A N 1
ATOM 659 C CA . GLN A 1 86 ? -18.430 -10.011 18.665 1.00 98.50 86 GLN A CA 1
ATOM 660 C C . GLN A 1 86 ? -16.975 -10.507 18.667 1.00 98.50 86 GLN A C 1
ATOM 662 O O . GLN A 1 86 ? -16.154 -10.045 17.869 1.00 98.50 86 GLN A O 1
ATOM 667 N N . TRP A 1 87 ? -16.646 -11.468 19.535 1.00 98.44 87 TRP A N 1
ATOM 668 C CA . TRP A 1 87 ? -15.330 -12.108 19.550 1.00 98.44 87 TRP A CA 1
ATOM 669 C C . TRP A 1 87 ? -15.039 -12.863 18.256 1.00 98.44 87 TRP A C 1
ATOM 671 O O . TRP A 1 87 ? -13.975 -12.660 17.668 1.00 98.44 87 TRP A O 1
ATOM 681 N N . ILE A 1 88 ? -15.988 -13.668 17.775 1.00 98.50 88 ILE A N 1
ATOM 682 C CA . ILE A 1 88 ? -15.848 -14.400 16.510 1.00 98.50 88 ILE A CA 1
ATOM 683 C C . ILE A 1 88 ? -15.583 -13.435 15.351 1.00 98.50 88 ILE A C 1
ATOM 685 O O . ILE A 1 88 ? -14.665 -13.673 14.569 1.00 98.50 88 ILE A O 1
ATOM 689 N N . VAL A 1 89 ? -16.316 -12.320 15.257 1.00 97.88 89 VAL A N 1
ATOM 690 C CA . VAL A 1 89 ? -16.105 -11.339 14.181 1.00 97.88 89 VAL A CA 1
ATOM 691 C C . VAL A 1 89 ? -14.721 -10.692 14.270 1.00 97.88 89 VAL A C 1
ATOM 693 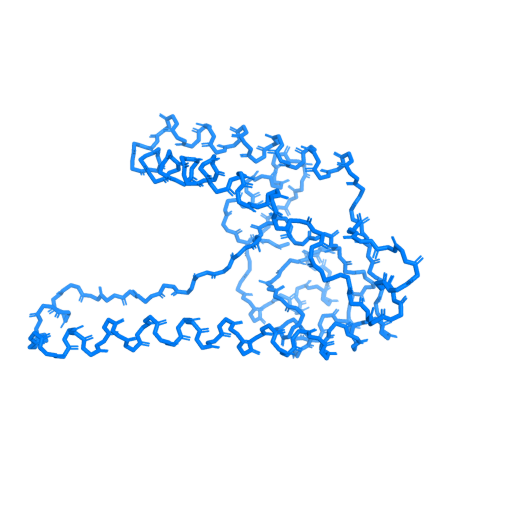O O . VAL A 1 89 ? -14.045 -10.575 13.249 1.00 97.88 89 VAL A O 1
ATOM 696 N N . LYS A 1 90 ? -14.259 -10.308 15.469 1.00 96.75 90 LYS A N 1
ATOM 697 C CA . LYS A 1 90 ? -12.910 -9.739 15.660 1.00 96.75 90 LYS A CA 1
ATOM 698 C C . LYS A 1 90 ? -11.811 -10.708 15.220 1.00 96.75 90 LYS A C 1
ATOM 700 O O . LYS A 1 90 ? -10.878 -10.293 14.536 1.00 96.75 90 LYS A O 1
ATOM 705 N N . ILE A 1 91 ? -11.934 -11.982 15.591 1.00 97.94 91 ILE A N 1
ATOM 706 C CA . ILE A 1 91 ? -10.972 -13.026 15.216 1.00 97.94 91 ILE A CA 1
ATOM 707 C C . ILE A 1 91 ? -11.004 -13.244 13.704 1.00 97.94 91 ILE A C 1
ATOM 709 O O . ILE A 1 91 ? -9.963 -13.180 13.060 1.00 97.94 91 ILE A O 1
ATOM 713 N N . ALA A 1 92 ? -12.192 -13.420 13.120 1.00 97.31 92 ALA A N 1
ATOM 714 C CA . ALA A 1 92 ? -12.340 -13.615 11.682 1.00 97.31 92 ALA A CA 1
ATOM 715 C C . ALA A 1 92 ? -11.751 -12.443 10.882 1.00 97.31 92 ALA A C 1
ATOM 717 O O . ALA A 1 92 ? -11.077 -12.670 9.880 1.00 97.31 92 ALA A O 1
ATOM 718 N N . ALA A 1 93 ? -11.950 -11.204 11.340 1.00 96.19 93 ALA A N 1
ATOM 719 C CA . ALA A 1 93 ? -11.367 -10.017 10.722 1.00 96.19 93 ALA A CA 1
ATOM 720 C C . ALA A 1 93 ? -9.830 -10.048 10.744 1.00 96.19 93 ALA A C 1
ATOM 722 O O . ALA A 1 93 ? -9.196 -9.857 9.705 1.00 96.19 93 ALA A O 1
ATOM 723 N N . ALA A 1 94 ? -9.234 -10.323 11.910 1.00 95.19 94 ALA A N 1
ATOM 724 C CA . ALA A 1 94 ? -7.783 -10.375 12.076 1.00 95.19 94 ALA A CA 1
ATOM 725 C C . ALA A 1 94 ? -7.144 -11.507 11.253 1.00 95.19 94 ALA A C 1
ATOM 727 O O . ALA A 1 94 ? -6.183 -11.270 10.518 1.00 95.19 94 ALA A O 1
ATOM 728 N N . GLU A 1 95 ? -7.715 -12.712 11.318 1.00 96.69 95 GLU A N 1
ATOM 729 C CA . GLU A 1 95 ? -7.237 -13.883 10.575 1.00 96.69 95 GLU A CA 1
ATOM 730 C C . GLU A 1 95 ? -7.386 -13.690 9.063 1.00 96.69 95 GLU A C 1
ATOM 732 O O . GLU A 1 95 ? -6.460 -13.982 8.310 1.00 96.69 95 GLU A O 1
ATOM 737 N N . THR A 1 96 ? -8.506 -13.123 8.601 1.00 96.56 96 THR A N 1
ATOM 738 C CA . THR A 1 96 ? -8.712 -12.843 7.171 1.00 96.56 96 THR A CA 1
ATOM 739 C C . THR A 1 96 ? -7.699 -11.825 6.660 1.00 96.56 96 THR A C 1
ATOM 741 O O . THR A 1 96 ? -7.131 -12.029 5.589 1.00 96.56 96 THR A O 1
ATOM 744 N N . GLN A 1 97 ? -7.425 -10.758 7.418 1.00 94.75 97 GLN A N 1
ATOM 745 C CA . GLN A 1 97 ? -6.415 -9.766 7.043 1.00 94.75 97 GLN A CA 1
ATOM 746 C C . GLN A 1 97 ? -5.018 -10.397 6.949 1.00 94.75 97 GLN A C 1
ATOM 748 O O . GLN A 1 97 ? -4.305 -10.165 5.971 1.00 94.75 97 GLN A O 1
ATOM 753 N N . ALA A 1 98 ? -4.626 -11.212 7.933 1.00 94.62 98 ALA A N 1
ATOM 754 C CA . ALA A 1 98 ? -3.331 -11.890 7.933 1.00 94.62 98 ALA A CA 1
ATOM 755 C C . ALA A 1 98 ? -3.213 -12.908 6.786 1.00 94.62 98 ALA A C 1
ATOM 757 O O . ALA A 1 98 ? -2.200 -12.945 6.080 1.00 94.62 98 ALA A O 1
ATOM 758 N N . TRP A 1 99 ? -4.254 -13.712 6.566 1.00 95.88 99 TRP A N 1
ATOM 759 C CA . TRP A 1 99 ? -4.307 -14.688 5.483 1.00 95.88 99 TRP A CA 1
ATOM 760 C C . TRP A 1 99 ? -4.249 -14.014 4.111 1.00 95.88 99 TRP A C 1
ATOM 762 O O . TRP A 1 99 ? -3.377 -14.348 3.310 1.00 95.88 99 TRP A O 1
ATOM 772 N N . ALA A 1 100 ? -5.115 -13.029 3.855 1.00 94.50 100 ALA A N 1
ATOM 773 C CA . ALA A 1 100 ? -5.186 -12.338 2.571 1.00 94.50 100 ALA A CA 1
ATOM 774 C C . ALA A 1 100 ? -3.874 -11.616 2.245 1.00 94.50 100 ALA A C 1
ATOM 776 O O . ALA A 1 100 ? -3.410 -11.676 1.108 1.00 94.50 100 ALA A O 1
ATOM 777 N N . TYR A 1 101 ? -3.233 -10.994 3.243 1.00 93.00 101 TYR A N 1
ATOM 778 C CA . TYR A 1 101 ? -1.929 -10.362 3.057 1.00 93.00 101 TYR A CA 1
ATOM 779 C C . TYR A 1 101 ? -0.874 -11.373 2.586 1.00 93.00 101 TYR A C 1
ATOM 781 O O . TYR A 1 101 ? -0.181 -11.126 1.599 1.00 93.00 101 TYR A O 1
ATOM 789 N N . ASN A 1 102 ? -0.765 -12.529 3.246 1.00 94.19 102 ASN A N 1
ATOM 790 C CA . ASN A 1 102 ? 0.201 -13.562 2.860 1.00 94.19 102 ASN A CA 1
ATOM 791 C C . ASN A 1 102 ? -0.134 -14.197 1.505 1.00 94.19 102 ASN A C 1
ATOM 793 O O . ASN A 1 102 ? 0.763 -14.439 0.699 1.00 94.19 102 ASN A O 1
ATOM 797 N N . TRP A 1 103 ? -1.418 -14.426 1.237 1.00 94.69 103 TRP A N 1
ATOM 798 C CA . TRP A 1 103 ? -1.885 -14.996 -0.021 1.00 94.69 103 TRP A CA 1
ATOM 799 C C . TRP A 1 103 ? -1.590 -14.080 -1.216 1.00 94.69 103 TRP A C 1
ATOM 801 O O . TRP A 1 103 ? -1.038 -14.530 -2.213 1.00 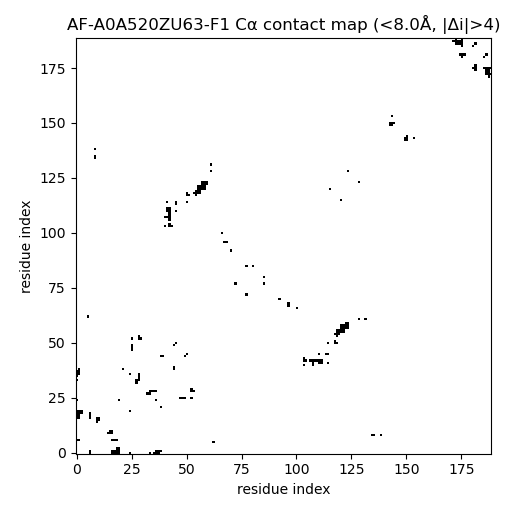94.69 103 TRP A O 1
ATOM 811 N N . VAL A 1 104 ? -1.862 -12.777 -1.112 1.00 94.56 104 VAL A N 1
ATOM 812 C CA . VAL A 1 104 ? -1.522 -11.820 -2.180 1.00 94.56 104 VAL A CA 1
ATOM 813 C C . VAL A 1 104 ? -0.007 -11.726 -2.376 1.00 94.56 104 VAL A C 1
ATOM 815 O O . VAL A 1 104 ? 0.464 -11.678 -3.512 1.00 94.56 104 VAL A O 1
ATOM 818 N N . ASN A 1 105 ? 0.778 -11.749 -1.293 1.00 92.25 105 ASN A N 1
ATOM 819 C CA . ASN A 1 105 ? 2.238 -11.732 -1.399 1.00 92.25 105 ASN A CA 1
ATOM 820 C C . ASN A 1 105 ? 2.797 -12.955 -2.135 1.00 92.25 105 ASN A C 1
ATOM 822 O O . ASN A 1 105 ? 3.739 -12.794 -2.909 1.00 92.25 105 ASN A O 1
ATOM 826 N N . SER A 1 106 ? 2.222 -14.150 -1.957 1.00 94.75 106 SER A N 1
ATOM 827 C CA . SER A 1 106 ? 2.668 -15.322 -2.719 1.00 94.75 106 SER A CA 1
ATOM 828 C C . SER A 1 106 ? 2.328 -15.209 -4.208 1.00 94.75 106 SER A C 1
ATOM 830 O O . SER A 1 106 ? 3.152 -15.563 -5.048 1.00 94.75 106 SER A O 1
ATOM 832 N N . LEU A 1 107 ? 1.164 -14.645 -4.548 1.00 96.88 107 LEU A N 1
ATOM 833 C CA . LEU A 1 107 ? 0.747 -14.426 -5.937 1.00 96.88 107 LEU A CA 1
ATOM 834 C C . LEU A 1 107 ? 1.558 -13.333 -6.651 1.00 96.88 107 LEU A C 1
ATOM 836 O O . LEU A 1 107 ? 1.721 -13.384 -7.871 1.00 96.88 107 LEU A O 1
ATOM 840 N N . ASN A 1 108 ? 2.094 -12.356 -5.912 1.00 95.25 108 ASN A N 1
ATOM 841 C CA . ASN A 1 108 ? 2.880 -11.266 -6.496 1.00 95.25 108 ASN A CA 1
ATOM 842 C C . ASN A 1 108 ? 4.113 -11.765 -7.255 1.00 95.25 108 ASN A C 1
ATOM 844 O O . ASN A 1 108 ? 4.483 -11.143 -8.247 1.00 95.25 108 ASN A O 1
ATOM 848 N N . ALA A 1 109 ? 4.719 -12.874 -6.819 1.00 92.19 109 ALA A N 1
ATOM 849 C CA . ALA A 1 109 ? 5.898 -13.446 -7.464 1.00 92.19 109 ALA A CA 1
ATOM 850 C C . ALA A 1 109 ? 5.618 -13.885 -8.909 1.00 92.19 109 ALA A C 1
ATOM 852 O O . ALA A 1 109 ? 6.414 -13.615 -9.802 1.00 92.19 109 ALA A O 1
ATOM 853 N N . GLU A 1 110 ? 4.477 -14.528 -9.160 1.00 95.50 110 GLU A N 1
ATOM 854 C CA . GLU A 1 110 ? 4.087 -14.911 -10.520 1.00 95.50 110 GLU A CA 1
ATOM 855 C C . GLU A 1 110 ? 3.657 -13.684 -11.331 1.00 95.50 110 GLU A C 1
ATOM 857 O O . GLU A 1 110 ? 4.084 -13.505 -12.470 1.00 95.50 110 GLU A O 1
ATOM 862 N N . ALA A 1 111 ? 2.836 -12.816 -10.738 1.00 96.50 111 ALA A N 1
ATOM 863 C CA . ALA A 1 111 ? 2.263 -11.678 -11.446 1.00 96.50 111 ALA A CA 1
ATOM 864 C C . ALA A 1 111 ? 3.318 -10.659 -11.901 1.00 96.50 111 ALA A C 1
ATOM 866 O O . ALA A 1 111 ? 3.209 -10.130 -13.005 1.00 96.50 111 ALA A O 1
ATOM 867 N N . ILE A 1 112 ? 4.353 -10.394 -11.093 1.00 94.62 112 ILE A N 1
ATOM 868 C CA . ILE A 1 112 ? 5.414 -9.461 -11.496 1.00 94.62 112 ILE A CA 1
ATOM 869 C C . ILE A 1 112 ? 6.225 -9.996 -12.680 1.00 94.62 112 ILE A C 1
ATOM 871 O O . ILE A 1 112 ? 6.552 -9.222 -13.573 1.00 94.62 112 ILE A O 1
ATOM 875 N N . ASN A 1 113 ? 6.474 -11.310 -12.743 1.00 94.50 113 ASN A N 1
ATOM 876 C CA . ASN A 1 113 ? 7.156 -11.918 -13.886 1.00 94.50 113 ASN A CA 1
ATOM 877 C C . ASN A 1 113 ? 6.331 -11.746 -15.167 1.00 94.50 113 ASN A C 1
ATOM 879 O O . ASN A 1 113 ? 6.881 -11.354 -16.191 1.00 94.50 113 ASN A O 1
ATOM 883 N N . LYS A 1 114 ? 5.008 -11.930 -15.097 1.00 95.56 114 LYS A N 1
ATOM 884 C CA . LYS A 1 114 ? 4.131 -11.690 -16.253 1.00 95.56 114 LYS A CA 1
ATOM 885 C C . LYS A 1 114 ? 4.153 -10.236 -16.712 1.00 95.56 114 LYS A C 1
ATOM 887 O O . LYS A 1 114 ? 4.252 -9.987 -17.905 1.00 95.56 114 LYS A O 1
ATOM 892 N N . PHE A 1 115 ? 4.133 -9.277 -15.783 1.00 95.38 115 PHE A N 1
ATOM 893 C CA . PHE A 1 115 ? 4.301 -7.866 -16.140 1.00 95.38 115 PHE A CA 1
ATOM 894 C C . PHE A 1 115 ? 5.611 -7.627 -16.902 1.00 95.38 115 PHE A C 1
ATOM 896 O O . PHE A 1 115 ? 5.597 -6.960 -17.929 1.00 95.38 115 PHE A O 1
ATOM 903 N N . THR A 1 116 ? 6.737 -8.201 -16.464 1.00 94.75 116 THR A N 1
ATOM 904 C CA . THR A 1 116 ? 8.033 -7.976 -17.138 1.00 94.75 116 THR A CA 1
ATOM 905 C C . THR A 1 116 ? 8.098 -8.473 -18.585 1.00 94.75 116 THR A C 1
ATOM 907 O O . THR A 1 116 ? 9.018 -8.096 -19.307 1.00 94.75 116 THR A O 1
ATOM 910 N N . GLU A 1 117 ? 7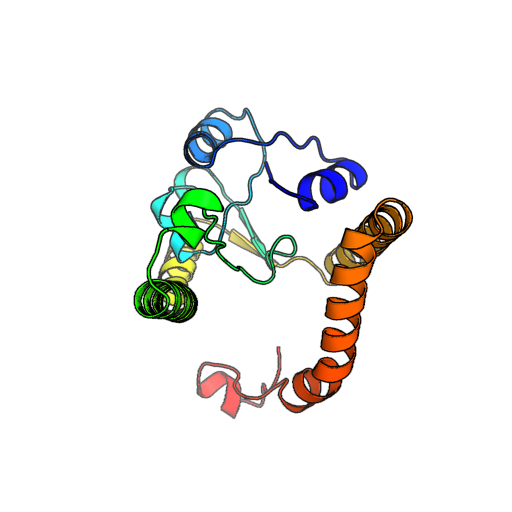.143 -9.293 -19.030 1.00 95.94 117 GLU A N 1
ATOM 911 C CA . GLU A 1 117 ? 7.055 -9.741 -20.424 1.00 95.94 117 GLU A CA 1
ATOM 912 C C . GLU A 1 117 ? 6.494 -8.654 -21.358 1.00 95.94 117 GLU A C 1
ATOM 914 O O . GLU A 1 117 ? 6.800 -8.660 -22.552 1.00 95.94 117 GLU A O 1
ATOM 919 N N . SER A 1 118 ? 5.688 -7.724 -20.833 1.00 95.50 118 SER A N 1
ATOM 920 C CA . SER A 1 118 ? 4.926 -6.737 -21.614 1.00 95.50 118 SER A CA 1
ATOM 921 C C . SER A 1 118 ? 5.222 -5.278 -21.251 1.00 95.50 118 SER A C 1
ATOM 923 O O . SER A 1 118 ? 5.034 -4.402 -22.098 1.00 95.50 118 SER A O 1
ATOM 925 N N . VAL A 1 119 ? 5.726 -4.998 -20.043 1.00 96.19 119 VAL A N 1
ATOM 926 C CA . VAL A 1 119 ? 6.025 -3.634 -19.573 1.00 96.19 119 VAL A CA 1
ATOM 927 C C . VAL A 1 119 ? 7.445 -3.495 -19.027 1.00 96.19 119 VAL A C 1
ATOM 929 O O . VAL A 1 119 ? 8.023 -4.423 -18.463 1.00 96.19 119 VAL A O 1
ATOM 932 N N . GLU A 1 120 ? 8.002 -2.290 -19.140 1.00 97.00 120 GLU A N 1
ATOM 933 C CA . GLU A 1 120 ? 9.279 -1.931 -18.528 1.00 97.00 120 GLU A CA 1
ATOM 934 C C . GLU A 1 120 ? 9.079 -1.540 -17.056 1.00 97.00 120 GLU A C 1
ATOM 936 O O . GLU A 1 120 ? 8.293 -0.643 -16.732 1.00 97.00 120 GLU A O 1
ATOM 941 N N . ILE A 1 121 ? 9.815 -2.190 -16.149 1.00 95.56 121 ILE A N 1
ATOM 942 C CA . ILE A 1 121 ? 9.863 -1.776 -14.742 1.00 95.56 121 ILE A CA 1
ATOM 943 C C . ILE A 1 121 ? 10.874 -0.640 -14.592 1.00 95.56 121 ILE A C 1
ATOM 945 O O . ILE A 1 121 ? 12.079 -0.838 -14.740 1.00 95.56 121 ILE A O 1
ATOM 949 N N . VAL A 1 122 ? 10.376 0.538 -14.228 1.00 96.44 122 VAL A N 1
ATOM 950 C CA . VAL A 1 122 ? 11.184 1.728 -13.961 1.00 96.44 122 VAL A CA 1
ATOM 951 C C . VAL A 1 122 ? 11.403 1.851 -12.458 1.00 96.44 122 VAL A C 1
ATOM 953 O O . VAL A 1 122 ? 10.470 2.116 -11.697 1.00 96.44 122 VAL A O 1
ATOM 956 N N . MET A 1 123 ? 12.649 1.681 -12.023 1.00 95.62 123 MET A N 1
ATOM 957 C CA . MET A 1 123 ? 13.033 1.925 -10.634 1.00 95.62 123 MET A CA 1
ATOM 958 C C . MET A 1 123 ? 13.238 3.424 -10.419 1.00 95.62 123 MET A C 1
ATOM 960 O O . MET A 1 123 ? 14.066 4.037 -11.091 1.00 95.62 123 MET A O 1
ATOM 964 N N . MET A 1 124 ? 12.497 4.013 -9.480 1.00 95.00 124 MET A N 1
ATOM 965 C CA . MET A 1 124 ? 12.725 5.392 -9.059 1.00 95.00 124 MET A CA 1
ATOM 966 C C . MET A 1 124 ? 14.131 5.537 -8.492 1.00 95.00 124 MET A C 1
ATOM 968 O O . MET A 1 124 ? 14.571 4.735 -7.664 1.00 95.00 124 MET A O 1
ATOM 972 N N . ASP A 1 125 ? 14.812 6.594 -8.920 1.00 96.31 125 ASP A N 1
ATOM 973 C CA . ASP A 1 125 ? 16.114 6.949 -8.391 1.00 96.31 125 ASP A CA 1
ATOM 974 C C . ASP A 1 125 ? 16.017 7.402 -6.926 1.00 96.31 125 ASP A C 1
ATOM 976 O O . ASP A 1 125 ? 14.957 7.751 -6.386 1.00 96.31 125 ASP A O 1
ATOM 980 N N . LYS A 1 126 ? 17.164 7.359 -6.254 1.00 95.88 126 LYS A N 1
ATOM 981 C CA . LYS A 1 126 ? 17.265 7.630 -4.823 1.00 95.88 126 LYS A CA 1
ATOM 982 C C . LYS A 1 126 ? 16.877 9.068 -4.495 1.00 95.88 126 LYS A C 1
ATOM 984 O O . LYS A 1 126 ? 16.257 9.310 -3.459 1.00 95.88 126 LYS A O 1
ATOM 989 N N . GLU A 1 127 ? 17.260 10.012 -5.342 1.00 96.38 127 GLU A N 1
ATOM 990 C CA . GLU A 1 127 ? 16.980 11.430 -5.177 1.00 96.38 127 GLU A CA 1
ATOM 991 C C . GLU A 1 127 ? 15.465 11.669 -5.220 1.00 96.38 127 GLU A C 1
ATOM 993 O O . GLU A 1 127 ? 14.916 12.271 -4.295 1.00 96.38 127 GLU A O 1
ATOM 998 N N . THR A 1 128 ? 14.771 11.083 -6.196 1.00 93.69 128 THR A N 1
ATOM 999 C CA . THR A 1 128 ? 13.308 11.099 -6.306 1.00 93.69 128 THR A CA 1
ATOM 1000 C C . THR A 1 128 ? 12.639 10.508 -5.062 1.00 93.69 128 THR A C 1
ATOM 1002 O O . THR A 1 128 ? 11.735 11.124 -4.492 1.00 93.69 128 THR A O 1
ATOM 1005 N N . LEU A 1 129 ? 13.106 9.356 -4.565 1.00 94.81 129 LEU A N 1
ATOM 1006 C CA . LEU A 1 129 ? 12.578 8.747 -3.335 1.00 94.81 129 LEU A CA 1
ATOM 1007 C C . LEU A 1 129 ? 12.744 9.652 -2.103 1.00 94.81 129 LEU A C 1
ATOM 1009 O O . LEU A 1 129 ? 11.841 9.739 -1.262 1.00 94.81 129 LEU A O 1
ATOM 1013 N N . ILE A 1 130 ? 13.886 10.334 -1.985 1.00 95.56 130 ILE A N 1
ATOM 1014 C CA . ILE A 1 130 ? 14.156 11.280 -0.896 1.00 95.56 130 ILE A CA 1
ATOM 1015 C C . ILE A 1 130 ? 13.205 12.477 -0.976 1.00 95.56 130 ILE A C 1
ATOM 1017 O O . ILE A 1 130 ? 12.633 12.862 0.049 1.00 95.56 130 ILE A O 1
ATOM 1021 N N . GLU A 1 131 ? 13.000 13.044 -2.164 1.00 93.25 131 GLU A N 1
ATOM 1022 C CA . GLU A 1 131 ? 12.099 14.184 -2.350 1.00 93.25 131 GLU A CA 1
ATOM 1023 C C . GLU A 1 131 ? 10.638 13.812 -2.069 1.00 93.25 131 GLU A C 1
ATOM 1025 O O . GLU A 1 131 ? 9.959 14.528 -1.326 1.00 93.25 131 GLU A O 1
ATOM 1030 N N . PHE A 1 132 ? 10.177 12.636 -2.514 1.00 93.38 132 PHE A N 1
ATOM 1031 C CA . PHE A 1 132 ? 8.863 12.110 -2.129 1.00 93.38 132 PHE A CA 1
ATOM 1032 C C . PHE A 1 132 ? 8.712 12.003 -0.613 1.00 93.38 132 PHE A C 1
ATOM 1034 O O . PHE A 1 132 ? 7.686 12.399 -0.053 1.00 93.38 132 PHE A O 1
ATOM 1041 N N . ARG A 1 133 ? 9.736 11.490 0.079 1.00 93.50 133 ARG A N 1
ATOM 1042 C CA . ARG A 1 133 ? 9.677 11.313 1.532 1.00 93.50 133 ARG A CA 1
ATOM 1043 C C . ARG A 1 133 ? 9.623 12.648 2.274 1.00 93.50 133 ARG A C 1
ATOM 1045 O O . ARG A 1 133 ? 8.873 12.754 3.246 1.00 93.50 133 ARG A O 1
ATOM 1052 N N . LYS A 1 134 ? 10.371 13.658 1.817 1.00 94.81 134 LYS A N 1
ATOM 1053 C CA . LYS A 1 134 ? 10.316 15.026 2.360 1.00 94.81 134 LYS A CA 1
ATOM 1054 C C . LYS A 1 134 ? 8.943 15.653 2.139 1.00 94.81 134 LYS A C 1
ATOM 1056 O O . LYS A 1 134 ? 8.339 16.110 3.105 1.00 94.81 134 LYS A O 1
ATOM 1061 N N . MET A 1 135 ? 8.424 15.603 0.910 1.00 94.62 135 MET A N 1
ATOM 1062 C CA . MET A 1 135 ? 7.107 16.153 0.574 1.00 94.62 135 MET A CA 1
ATOM 1063 C C . MET A 1 135 ? 5.998 15.497 1.403 1.00 94.62 135 MET A C 1
ATOM 1065 O O . MET A 1 135 ? 5.161 16.188 1.983 1.00 94.62 135 MET A O 1
ATOM 1069 N N . ALA A 1 136 ? 6.034 14.168 1.534 1.00 94.38 136 ALA A N 1
ATOM 1070 C CA . ALA A 1 136 ? 5.100 13.437 2.379 1.00 94.38 136 ALA A CA 1
ATOM 1071 C C . ALA A 1 136 ? 5.193 13.888 3.843 1.00 94.38 136 ALA A C 1
ATOM 1073 O O . ALA A 1 136 ? 4.163 14.138 4.459 1.00 94.38 136 ALA A O 1
ATOM 1074 N N . LYS A 1 137 ? 6.401 14.048 4.405 1.00 95.06 137 LYS A N 1
ATOM 1075 C CA . LYS A 1 137 ? 6.568 14.528 5.787 1.00 95.06 137 LYS A CA 1
ATOM 1076 C C . LYS A 1 137 ? 5.985 15.929 5.974 1.00 95.06 137 LYS A C 1
ATOM 1078 O O . LYS A 1 137 ? 5.215 16.125 6.906 1.00 95.06 137 LYS A O 1
ATOM 1083 N N . THR A 1 138 ? 6.291 16.864 5.074 1.00 95.94 138 THR A N 1
ATOM 1084 C CA . THR A 1 138 ? 5.747 18.229 5.114 1.00 95.94 138 THR A CA 1
ATOM 1085 C C . THR A 1 138 ? 4.221 18.234 5.039 1.00 95.94 138 THR A C 1
ATOM 1087 O O . THR A 1 138 ? 3.571 18.916 5.831 1.00 95.94 138 THR A O 1
ATOM 1090 N N . TYR A 1 139 ? 3.634 17.448 4.131 1.00 95.81 139 TYR A N 1
ATOM 1091 C CA . TYR A 1 139 ? 2.182 17.312 4.042 1.00 95.81 139 TYR A CA 1
ATOM 1092 C C . TYR A 1 139 ? 1.597 16.756 5.346 1.00 95.81 139 TYR A C 1
ATOM 1094 O O . TYR A 1 139 ? 0.707 17.377 5.924 1.00 95.81 139 TYR A O 1
ATOM 1102 N N . LEU A 1 140 ? 2.127 15.636 5.84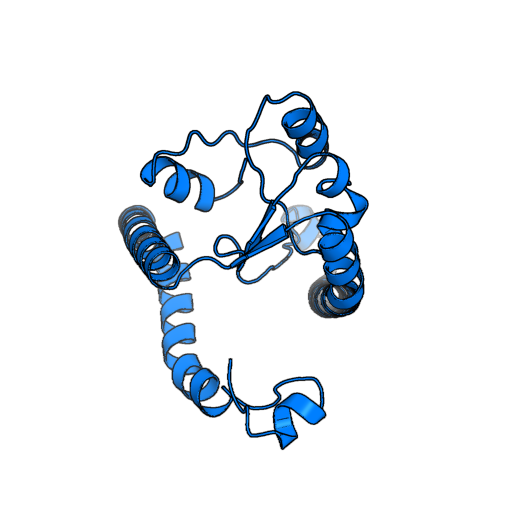5 1.00 95.69 140 LEU A N 1
ATOM 1103 C CA . LEU A 1 140 ? 1.644 14.994 7.068 1.00 95.69 140 LEU A CA 1
ATOM 1104 C C . LEU A 1 140 ? 1.733 15.928 8.276 1.00 95.69 140 LEU A C 1
ATOM 1106 O O . LEU A 1 140 ? 0.760 16.034 9.015 1.00 95.69 140 LEU A O 1
ATOM 1110 N N . ASP A 1 141 ? 2.835 16.659 8.444 1.00 96.69 141 ASP A N 1
ATOM 1111 C CA . ASP A 1 141 ? 2.979 17.653 9.512 1.00 96.69 141 ASP A CA 1
ATOM 1112 C C . ASP A 1 141 ? 1.903 18.738 9.425 1.00 96.69 141 ASP A C 1
ATOM 1114 O O . ASP A 1 141 ? 1.251 19.040 10.425 1.00 96.69 141 ASP A O 1
ATOM 1118 N N . SER A 1 142 ? 1.620 19.239 8.220 1.00 96.38 142 SER A N 1
ATOM 1119 C CA . SER A 1 142 ? 0.556 20.230 8.019 1.00 96.38 142 SER A CA 1
ATOM 1120 C C . SER A 1 142 ? -0.839 19.695 8.372 1.00 96.38 142 SER A C 1
ATOM 1122 O O . SER A 1 142 ? -1.714 20.448 8.802 1.00 96.38 142 SER A O 1
ATOM 1124 N N . VAL A 1 143 ? -1.071 18.389 8.200 1.00 96.38 143 VAL A N 1
ATOM 1125 C CA . VAL A 1 143 ? -2.327 17.729 8.583 1.00 96.38 143 VAL A CA 1
ATOM 1126 C C . VAL A 1 143 ? -2.369 17.516 10.102 1.00 96.38 143 VAL A C 1
ATOM 1128 O O . VAL A 1 143 ? -3.410 17.758 10.713 1.00 96.38 143 VAL A O 1
ATOM 1131 N N . LYS A 1 144 ? -1.246 17.145 10.739 1.00 97.38 144 LYS A N 1
ATOM 1132 C CA . LYS A 1 144 ? -1.126 17.017 12.207 1.00 97.38 144 LYS A CA 1
ATOM 1133 C C . LYS A 1 144 ? -1.457 18.329 12.918 1.00 97.38 144 LYS A C 1
ATOM 1135 O O . LYS A 1 144 ? -2.133 18.309 13.941 1.00 97.38 144 LYS A O 1
ATOM 1140 N N . GLU A 1 145 ? -1.006 19.459 12.381 1.00 97.25 145 GLU A N 1
ATOM 1141 C CA . GLU A 1 145 ? -1.291 20.788 12.943 1.00 97.25 145 GLU A CA 1
ATOM 1142 C C . GLU A 1 145 ? -2.786 21.132 12.926 1.00 97.25 145 GLU A C 1
ATOM 1144 O O . GLU A 1 145 ? -3.279 21.813 13.824 1.00 97.25 145 GLU A O 1
ATOM 1149 N N . LYS A 1 146 ? -3.516 20.644 11.918 1.00 97.12 146 LYS A N 1
ATOM 1150 C CA . LYS A 1 146 ? -4.940 20.946 11.723 1.00 97.12 146 LYS A CA 1
ATOM 1151 C C . LYS A 1 146 ? -5.866 20.005 12.488 1.00 97.12 146 LYS A C 1
ATOM 1153 O O . LYS A 1 146 ? -6.946 20.426 12.896 1.00 97.12 146 LYS A O 1
ATOM 1158 N N . TYR A 1 147 ? -5.476 18.741 12.662 1.00 97.88 147 TYR A N 1
ATOM 1159 C CA . TYR A 1 147 ? -6.372 17.689 13.144 1.00 97.88 147 TYR A CA 1
ATOM 1160 C C . TYR A 1 147 ? -5.772 16.929 14.339 1.00 97.88 147 TYR A C 1
ATOM 1162 O O . TYR A 1 147 ? -4.922 16.053 14.145 1.00 97.88 147 TYR A O 1
ATOM 1170 N N . PRO A 1 148 ? -6.244 17.194 15.575 1.00 97.62 148 PRO A N 1
ATOM 1171 C CA . PRO A 1 148 ? -5.715 16.563 16.787 1.00 97.62 148 PRO A CA 1
ATOM 1172 C C . PRO A 1 148 ? -5.760 15.029 16.781 1.00 97.62 148 PRO A C 1
ATOM 1174 O O . PRO A 1 148 ? -4.801 14.386 17.209 1.00 97.62 148 PRO A O 1
ATOM 1177 N N . ASP A 1 149 ? -6.830 14.428 16.253 1.00 97.94 149 ASP A N 1
ATOM 1178 C CA . ASP A 1 149 ? -6.943 12.966 16.170 1.00 97.94 149 ASP A CA 1
ATOM 1179 C C . ASP A 1 149 ? -5.948 12.370 15.169 1.00 97.94 149 ASP A C 1
ATOM 1181 O O . ASP A 1 149 ? -5.335 11.336 15.440 1.00 97.94 149 ASP A O 1
ATOM 1185 N N . VAL A 1 150 ? -5.711 13.054 14.044 1.00 97.56 150 VAL A N 1
ATOM 1186 C CA . VAL A 1 150 ? -4.683 12.642 13.077 1.00 97.56 150 VAL A CA 1
ATOM 1187 C C . VAL A 1 150 ? -3.299 12.760 13.702 1.00 97.56 150 VAL A C 1
ATOM 1189 O O . VAL A 1 150 ? -2.495 11.839 13.570 1.00 97.56 150 VAL A O 1
ATOM 1192 N N . LYS A 1 151 ? -3.030 13.842 14.445 1.00 98.25 151 LYS A N 1
ATOM 1193 C CA . LYS A 1 151 ? -1.783 13.996 15.197 1.00 98.25 151 LYS A CA 1
ATOM 1194 C C . LYS A 1 151 ? -1.562 12.843 16.168 1.00 98.25 151 LYS A C 1
ATOM 1196 O O . LYS A 1 151 ? -0.488 12.253 16.149 1.00 98.25 151 LYS A O 1
ATOM 1201 N N . LYS A 1 152 ? -2.576 12.483 16.957 1.00 98.38 152 LYS A N 1
ATOM 1202 C CA . LYS A 1 152 ? -2.500 11.358 17.897 1.00 98.38 152 LYS A CA 1
ATOM 1203 C C . LYS A 1 152 ? -2.123 10.048 17.195 1.00 98.38 152 LYS A C 1
ATOM 1205 O O . LYS A 1 152 ? -1.268 9.318 17.691 1.00 98.38 152 LYS A O 1
ATOM 1210 N N . VAL A 1 153 ? -2.741 9.752 16.050 1.00 97.44 153 VAL A N 1
ATOM 1211 C CA . VAL A 1 153 ? -2.452 8.531 15.279 1.00 97.44 153 VAL A CA 1
ATOM 1212 C C . VAL A 1 153 ? -1.048 8.573 14.668 1.00 97.44 153 VAL A C 1
ATOM 1214 O O . VAL A 1 153 ? -0.304 7.604 14.799 1.00 97.44 153 VAL A O 1
ATOM 1217 N N . LEU A 1 154 ? -0.660 9.683 14.037 1.00 97.06 154 LEU A N 1
ATOM 1218 C CA . LEU A 1 154 ? 0.645 9.806 13.382 1.00 97.06 154 LEU A CA 1
ATOM 1219 C C . LEU A 1 154 ? 1.806 9.824 14.378 1.00 97.06 154 LEU A C 1
ATOM 1221 O O . LEU A 1 154 ? 2.806 9.164 14.125 1.00 97.06 154 LEU A O 1
ATOM 1225 N N . ASP A 1 155 ? 1.664 10.488 15.528 1.00 98.19 155 ASP A N 1
ATOM 1226 C CA . ASP A 1 155 ? 2.674 10.443 16.593 1.00 98.19 155 ASP A CA 1
ATOM 1227 C C . ASP A 1 155 ? 2.873 9.002 17.101 1.00 98.19 155 ASP A C 1
ATOM 1229 O O . ASP A 1 155 ? 4.002 8.560 17.304 1.00 98.19 155 ASP A O 1
ATOM 1233 N N . SER A 1 156 ? 1.785 8.232 17.251 1.00 98.19 156 SER A N 1
ATOM 1234 C CA . SER A 1 156 ? 1.869 6.816 17.633 1.00 98.19 156 SER A CA 1
ATOM 1235 C C . SER A 1 156 ? 2.583 5.966 16.577 1.00 98.19 156 SER A C 1
ATOM 1237 O O . SER A 1 156 ? 3.325 5.053 16.938 1.00 98.19 156 SER A O 1
ATOM 1239 N N . GLN A 1 157 ? 2.358 6.231 15.287 1.00 95.94 157 GLN A N 1
ATOM 1240 C CA . GLN A 1 157 ? 3.043 5.527 14.199 1.00 95.94 157 GLN A CA 1
ATOM 1241 C C . GLN A 1 157 ? 4.526 5.902 14.124 1.00 95.94 157 GLN A C 1
ATOM 1243 O O . GLN A 1 157 ? 5.367 5.027 13.937 1.00 95.94 157 GLN A O 1
ATOM 1248 N N .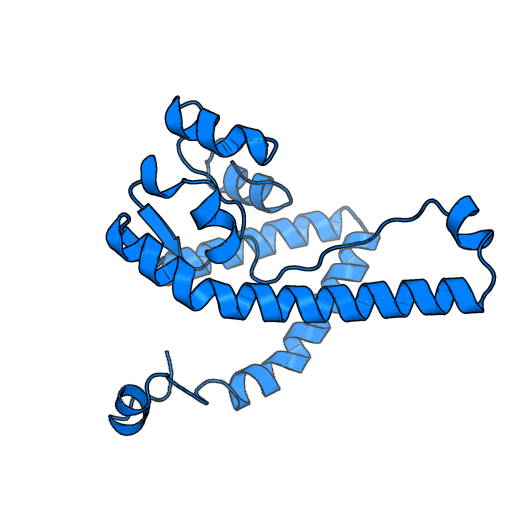 GLU A 1 158 ? 4.857 7.184 14.288 1.00 96.12 158 GLU A N 1
ATOM 1249 C CA . GLU A 1 158 ? 6.235 7.683 14.307 1.00 96.12 158 GLU A CA 1
ATOM 1250 C C . GLU A 1 158 ? 7.039 7.059 15.454 1.00 96.12 158 GLU A C 1
ATOM 1252 O O . GLU A 1 158 ? 8.143 6.571 15.212 1.00 96.12 158 GLU A O 1
ATOM 1257 N N . ALA A 1 159 ? 6.459 6.977 16.657 1.00 97.81 159 ALA A N 1
ATOM 1258 C CA . ALA A 1 159 ? 7.087 6.319 17.803 1.00 97.81 159 ALA A CA 1
ATOM 1259 C C . ALA A 1 159 ? 7.399 4.838 17.521 1.00 97.81 159 ALA A C 1
ATOM 1261 O O . ALA A 1 159 ? 8.510 4.376 17.778 1.00 97.81 159 ALA A O 1
ATOM 1262 N N . LEU A 1 160 ? 6.451 4.105 16.921 1.00 97.06 160 LEU A N 1
ATOM 1263 C CA . LEU A 1 160 ? 6.677 2.714 16.522 1.00 97.06 160 LEU A CA 1
ATOM 1264 C C . LEU A 1 160 ? 7.779 2.597 15.461 1.00 97.06 160 LEU A C 1
ATOM 1266 O O . LEU A 1 160 ? 8.602 1.690 15.532 1.00 97.06 160 LEU A O 1
ATOM 1270 N N . ILE A 1 161 ? 7.803 3.486 14.464 1.00 94.88 161 ILE A N 1
ATOM 1271 C CA . ILE A 1 161 ? 8.834 3.483 13.416 1.00 94.88 161 ILE A CA 1
ATOM 1272 C C . ILE A 1 161 ? 10.222 3.704 14.023 1.00 94.88 161 ILE A C 1
ATOM 1274 O O . ILE A 1 161 ? 11.167 3.026 13.618 1.00 94.88 161 ILE A O 1
ATOM 1278 N N . GLU A 1 162 ? 10.349 4.625 14.978 1.00 96.81 162 GLU A N 1
ATOM 1279 C CA . GLU A 1 162 ? 11.607 4.907 15.668 1.00 96.81 162 GLU A CA 1
ATOM 1280 C C . GLU A 1 162 ? 12.098 3.694 16.469 1.00 96.81 162 GLU A C 1
ATOM 1282 O O . GLU A 1 162 ? 13.236 3.256 16.285 1.00 96.81 162 GLU A O 1
ATOM 1287 N N . GLU A 1 163 ? 11.225 3.087 17.277 1.00 96.62 163 GLU A N 1
ATOM 1288 C CA . GLU A 1 163 ? 11.545 1.875 18.039 1.00 96.62 163 GLU A CA 1
ATOM 1289 C C . GLU A 1 163 ? 11.922 0.710 17.107 1.00 96.62 163 GLU A C 1
ATOM 1291 O O . GLU A 1 163 ? 12.936 0.027 17.290 1.00 96.62 163 GLU A O 1
ATOM 1296 N N . TYR A 1 164 ? 11.141 0.516 16.042 1.00 95.31 164 TYR A N 1
ATOM 1297 C CA . TYR A 1 164 ? 11.333 -0.575 15.093 1.00 95.31 164 TYR A CA 1
ATOM 1298 C C . TYR A 1 164 ? 12.562 -0.383 14.196 1.00 95.31 164 TYR A C 1
ATOM 1300 O O . TYR A 1 164 ? 13.062 -1.358 13.630 1.00 95.31 164 TYR A O 1
ATOM 1308 N N . ALA A 1 165 ? 13.093 0.837 14.060 1.00 94.50 165 ALA A N 1
ATOM 1309 C CA . ALA A 1 165 ? 14.235 1.125 13.192 1.00 94.50 165 ALA A CA 1
ATOM 1310 C C . ALA A 1 165 ? 15.483 0.314 13.573 1.00 94.50 165 ALA A C 1
ATOM 1312 O O . ALA A 1 165 ? 16.222 -0.132 12.689 1.00 94.50 165 ALA A O 1
ATOM 1313 N N . VAL A 1 166 ? 15.698 0.077 14.873 1.00 93.06 166 VAL A N 1
ATOM 1314 C CA . VAL A 1 166 ? 16.816 -0.738 15.375 1.00 93.06 166 VAL A CA 1
ATOM 1315 C C . VAL A 1 166 ? 16.699 -2.166 14.856 1.00 93.06 166 VAL A C 1
ATOM 1317 O O . VAL A 1 166 ? 17.634 -2.687 14.246 1.00 93.06 166 VAL A O 1
ATOM 1320 N N . TRP A 1 167 ? 15.527 -2.778 15.028 1.00 92.69 167 TRP A N 1
ATOM 1321 C CA . TRP A 1 167 ? 15.271 -4.127 14.540 1.00 92.69 167 TRP A CA 1
ATOM 1322 C C . TRP A 1 167 ? 15.306 -4.200 13.012 1.00 92.69 167 TRP A C 1
ATOM 1324 O O . TRP A 1 167 ? 15.932 -5.104 12.460 1.00 92.69 167 TRP A O 1
ATOM 1334 N N . ARG A 1 168 ? 14.705 -3.226 12.314 1.00 89.50 168 ARG A N 1
ATOM 1335 C CA . ARG A 1 168 ? 14.704 -3.145 10.846 1.00 89.50 168 ARG A CA 1
ATOM 1336 C C . ARG A 1 168 ? 16.121 -3.121 10.277 1.00 89.50 168 ARG A C 1
ATOM 1338 O O . ARG A 1 168 ? 16.358 -3.785 9.272 1.00 89.50 168 ARG A O 1
ATOM 1345 N N . ARG A 1 169 ? 17.047 -2.403 10.920 1.00 89.12 169 ARG A N 1
ATOM 1346 C CA . ARG A 1 169 ? 18.470 -2.379 10.550 1.00 89.12 169 ARG A CA 1
ATOM 1347 C C . ARG A 1 169 ? 19.184 -3.679 10.917 1.00 89.12 169 ARG A C 1
ATOM 1349 O O . ARG A 1 169 ? 19.955 -4.189 10.120 1.00 89.12 169 ARG A O 1
ATOM 1356 N N . ALA A 1 170 ? 18.930 -4.240 12.096 1.00 88.75 170 ALA A N 1
ATOM 1357 C CA . ALA A 1 170 ? 19.568 -5.492 12.509 1.00 88.75 170 ALA A CA 1
ATOM 1358 C C . ALA A 1 170 ? 19.222 -6.666 11.575 1.00 88.75 170 ALA A C 1
ATOM 1360 O O . ALA A 1 170 ? 20.052 -7.541 11.351 1.00 88.75 170 ALA A O 1
ATOM 1361 N N . ARG A 1 171 ? 18.007 -6.671 11.010 1.00 84.69 171 ARG A N 1
ATOM 1362 C CA . ARG A 1 171 ? 17.561 -7.688 10.047 1.00 84.69 171 ARG A CA 1
ATOM 1363 C C . ARG A 1 171 ? 17.829 -7.342 8.581 1.00 84.69 171 ARG A C 1
ATOM 1365 O O . ARG A 1 171 ? 17.584 -8.191 7.725 1.00 84.69 171 ARG A O 1
ATOM 1372 N N . SER A 1 172 ? 18.222 -6.105 8.261 1.00 78.12 172 SER A N 1
ATOM 1373 C CA . SER A 1 172 ? 18.470 -5.729 6.867 1.00 78.12 172 SER A CA 1
ATOM 1374 C C . SER A 1 172 ? 19.671 -6.514 6.350 1.00 78.12 172 SER A C 1
ATOM 1376 O O . SER A 1 172 ? 20.724 -6.496 6.979 1.00 78.12 172 SER A O 1
ATOM 1378 N N . GLY A 1 173 ? 19.488 -7.216 5.235 1.00 66.38 173 GLY A N 1
ATOM 1379 C CA . GLY A 1 173 ? 20.515 -8.056 4.620 1.00 66.38 173 GLY A CA 1
ATOM 1380 C C . GLY A 1 173 ? 20.450 -9.552 4.953 1.00 66.38 173 GLY A C 1
ATOM 1381 O O . GLY A 1 173 ? 21.224 -10.360 4.441 1.00 66.38 173 GLY A O 1
ATOM 1382 N N . ALA A 1 174 ? 19.483 -9.975 5.766 1.00 62.22 174 ALA A N 1
ATOM 1383 C CA . ALA A 1 174 ? 19.122 -11.383 5.797 1.00 62.22 174 ALA A CA 1
ATOM 1384 C C . ALA A 1 174 ? 18.331 -11.704 4.516 1.00 62.22 174 ALA A C 1
ATOM 1386 O O . ALA A 1 174 ? 17.240 -11.169 4.327 1.00 62.22 174 ALA A O 1
ATOM 1387 N N . THR A 1 175 ? 18.853 -12.607 3.680 1.00 66.12 175 THR A N 1
ATOM 1388 C CA . THR A 1 175 ? 18.162 -13.256 2.543 1.00 66.12 175 THR A CA 1
ATOM 1389 C C . THR A 1 175 ? 18.054 -12.481 1.214 1.00 66.12 175 THR A C 1
ATOM 1391 O O . THR A 1 175 ? 16.954 -12.203 0.743 1.00 66.12 175 THR A O 1
ATOM 1394 N N . PRO A 1 176 ? 19.162 -12.174 0.522 1.00 70.81 176 PRO A N 1
ATOM 1395 C CA . PRO A 1 176 ? 19.070 -11.987 -0.918 1.00 70.81 176 PRO A CA 1
ATOM 1396 C C . PRO A 1 176 ? 18.732 -13.337 -1.553 1.00 70.81 176 PRO A C 1
ATOM 1398 O O . PRO A 1 176 ? 19.372 -14.358 -1.301 1.00 70.81 176 PRO A O 1
ATOM 1401 N N . TRP A 1 177 ? 17.673 -13.331 -2.343 1.00 76.38 177 TRP A N 1
ATOM 1402 C CA . TRP A 1 177 ? 17.220 -14.469 -3.127 1.00 76.38 177 TRP A CA 1
ATOM 1403 C C . TRP A 1 177 ? 17.522 -14.173 -4.596 1.00 76.38 177 TRP A C 1
ATOM 1405 O O . TRP A 1 177 ? 17.360 -13.016 -4.991 1.00 76.38 177 TRP A O 1
ATOM 1415 N N . PRO A 1 178 ? 17.890 -15.168 -5.427 1.00 86.06 178 PRO A N 1
ATOM 1416 C CA . PRO A 1 178 ? 18.061 -16.610 -5.157 1.00 86.06 178 PRO A CA 1
ATOM 1417 C C . PRO A 1 178 ? 19.346 -17.000 -4.392 1.00 86.06 178 PRO A C 1
ATOM 1419 O O . PRO A 1 178 ? 20.202 -16.162 -4.136 1.00 86.06 178 PRO A O 1
ATOM 1422 N N . TYR A 1 179 ? 19.505 -18.294 -4.063 1.00 84.88 179 TYR A N 1
ATOM 1423 C CA . TYR A 1 179 ? 20.671 -18.838 -3.332 1.00 84.88 179 TYR A CA 1
ATOM 1424 C C . TYR A 1 179 ? 22.019 -18.377 -3.907 1.00 84.88 179 TYR A C 1
ATOM 1426 O O . TYR A 1 179 ? 22.884 -17.926 -3.159 1.00 84.88 179 TYR A O 1
ATOM 1434 N N . GLU A 1 180 ? 22.162 -18.423 -5.232 1.00 89.06 180 GLU A N 1
ATOM 1435 C CA . GLU A 1 180 ? 23.377 -18.012 -5.946 1.00 89.06 180 GLU A CA 1
ATOM 1436 C C . GLU A 1 180 ? 23.728 -16.536 -5.723 1.00 89.06 180 GLU A C 1
ATOM 1438 O O . GLU A 1 180 ? 24.897 -16.185 -5.562 1.00 89.06 180 GLU A O 1
ATOM 1443 N N . THR A 1 181 ? 22.721 -15.664 -5.625 1.00 85.06 181 THR A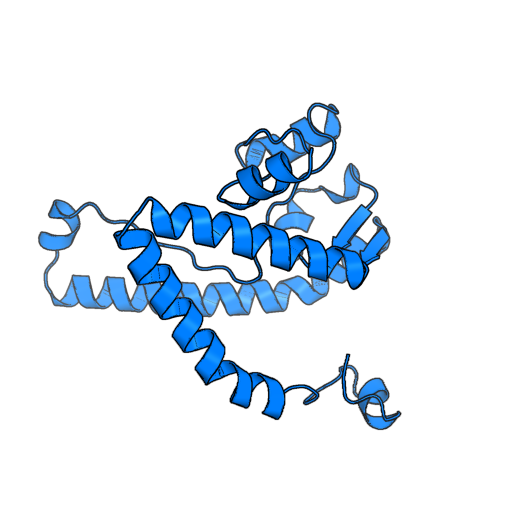 N 1
ATOM 1444 C CA . THR A 1 181 ? 22.925 -14.247 -5.310 1.00 85.06 181 THR A CA 1
ATOM 1445 C C . THR A 1 181 ? 23.540 -14.104 -3.922 1.00 85.06 181 THR A C 1
ATOM 1447 O O . THR A 1 181 ? 24.534 -13.398 -3.765 1.00 85.06 181 THR A O 1
ATOM 1450 N N . TYR A 1 182 ? 23.044 -14.853 -2.936 1.00 82.81 182 TYR A N 1
ATOM 1451 C CA . TYR A 1 182 ? 23.608 -14.826 -1.588 1.00 82.81 182 TYR A CA 1
ATOM 1452 C C . TYR A 1 182 ? 25.041 -15.351 -1.531 1.00 82.81 182 TYR A C 1
ATOM 1454 O O . TYR A 1 182 ? 25.922 -14.695 -0.973 1.00 82.81 182 TYR A O 1
ATOM 1462 N N . ILE A 1 183 ? 25.307 -16.515 -2.130 1.00 86.75 183 ILE A N 1
ATOM 1463 C CA . ILE A 1 183 ? 26.647 -17.115 -2.064 1.00 86.75 183 ILE A CA 1
ATOM 1464 C C . ILE A 1 183 ? 27.680 -16.405 -2.941 1.00 86.75 183 ILE A C 1
ATOM 1466 O O . ILE A 1 183 ? 28.876 -16.549 -2.693 1.00 86.75 183 ILE A O 1
ATOM 1470 N N . SER A 1 184 ? 27.250 -15.577 -3.899 1.00 88.50 184 SER A N 1
ATOM 1471 C CA . SER A 1 184 ? 28.152 -14.684 -4.640 1.00 88.50 184 SER A CA 1
ATOM 1472 C C . SER A 1 184 ? 28.647 -13.484 -3.815 1.00 88.50 184 SER A C 1
ATOM 1474 O O . SER A 1 184 ? 29.495 -12.725 -4.280 1.00 88.50 184 SER A O 1
ATOM 1476 N N . GLY A 1 185 ? 28.169 -13.330 -2.573 1.00 82.94 185 GLY A N 1
ATOM 1477 C CA . GLY A 1 185 ? 28.601 -12.291 -1.635 1.00 82.94 185 GLY A CA 1
ATOM 1478 C C . GLY A 1 185 ? 27.699 -11.058 -1.604 1.00 82.94 185 GLY A C 1
ATOM 1479 O O . GLY A 1 185 ? 27.928 -10.165 -0.785 1.00 82.94 185 GLY A O 1
ATOM 1480 N N . GLN A 1 186 ? 26.650 -11.006 -2.432 1.00 80.06 186 GLN A N 1
ATOM 1481 C CA . GLN A 1 186 ? 25.599 -10.007 -2.276 1.00 80.06 186 GLN A CA 1
ATOM 1482 C C . GLN A 1 186 ? 24.787 -10.362 -1.028 1.00 80.06 186 GLN A C 1
ATOM 1484 O O . GLN A 1 186 ? 24.257 -11.461 -0.912 1.00 80.06 186 GLN A O 1
ATOM 1489 N N . THR A 1 187 ? 24.729 -9.443 -0.065 1.00 74.94 187 THR A N 1
ATOM 1490 C CA . THR A 1 187 ? 24.048 -9.642 1.229 1.00 74.94 187 THR A CA 1
ATOM 1491 C C . THR A 1 187 ? 23.035 -8.548 1.532 1.00 74.94 187 THR A C 1
ATOM 1493 O O . THR A 1 187 ? 22.340 -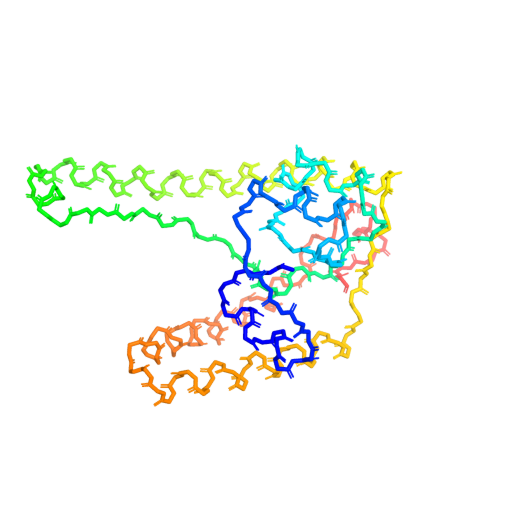8.643 2.527 1.00 74.94 187 THR A O 1
ATOM 1496 N N . THR A 1 188 ? 22.888 -7.537 0.678 1.00 69.00 188 THR A N 1
ATOM 1497 C CA . THR A 1 188 ? 21.866 -6.487 0.781 1.00 69.00 188 THR A CA 1
ATOM 1498 C C . THR A 1 188 ? 21.333 -6.147 -0.610 1.00 69.00 188 THR A C 1
ATOM 1500 O O . THR A 1 188 ? 21.919 -6.561 -1.616 1.00 69.00 188 THR A O 1
ATOM 1503 N N . GLU A 1 189 ? 20.224 -5.402 -0.648 1.00 56.84 189 GLU A N 1
ATOM 1504 C CA . GLU A 1 189 ? 19.865 -4.586 -1.819 1.00 56.84 189 GLU A CA 1
ATOM 1505 C C . GLU A 1 189 ? 20.994 -3.607 -2.169 1.00 56.84 189 GLU A C 1
ATOM 1507 O O . GLU A 1 189 ? 21.712 -3.169 -1.229 1.00 56.84 189 GLU A O 1
#